Protein 5KMY (pdb70)

Radius of gyration: 17.18 Å; Cα contacts (8 Å, |Δi|>4): 434; chains: 1; bounding box: 42×42×43 Å

Organism: Legionella pneumophila (strain Paris) (NCBI:txid297246)

Secondary structure (DSSP, 8-state):
--HHHHHHHHHHHTT---EEEEETTSS-GGGTTT--HHHHTT-SSEEEEPP-S-----HHHHH--HHHHTT--HHHHH--HHHHTT-SSS-EE---HHHHHHH-HHHHHHHHHHHT--EE--TT--GGG-HHHHHHHHHHTPEEPPEE-TT--S---TTTTT--S--EE------HHHHHHHHHHHHTT-SS----S---S---HHHHTTSS--EE-HHHHHHHHHHHHTTS-HHHHHHHHHH--HHHHT-

Nearest PDB structures (foldseek):
  5kmy-assembly1_A  TM=1.001E+00  e=5.004E-49  Legionella pneumophila str. Paris
  6e9p-assembly2_C  TM=8.834E-01  e=5.628E-20  Mycobacterium tuberculosis H37Rv
  6e9p-assembly1_G  TM=8.708E-01  e=5.305E-20  Mycobacterium tuberculosis H37Rv
  5e0k-assembly3_K  TM=8.708E-01  e=1.015E-19  Pyrococcus furiosus DSM 3638
  6uap-assembly2_C  TM=8.617E-01  e=1.533E-19  Mycobacterium tuberculosis H37Rv

Foldseek 3Di:
DFLLVVLLVVCVVVVHFEEEEAEQQPQHNVCRLVLVLLVVLPHQAYEYEFDDDDALDDPLVVVSCNNCVNPGGLVSSLVCLVNCVPDQRHAYEYYAVVSCVVVPLLVSLQSSVVSRHAEYEHPPQQLVRCPVNLVSNVVSNHFYEEEDELPCDPVSCSCAVRGPNEYEYDHSVDDLVNCLVSVVVVCVSHPHFYYEDDDQALCLQSCLVRGRYYYHYSNLSCQQVVCVVVVHDSSVRSSVGSNNSVSNVVD

Sequence (251 aa):
ANRIDKTLEKLKANRKKLSPYITAGD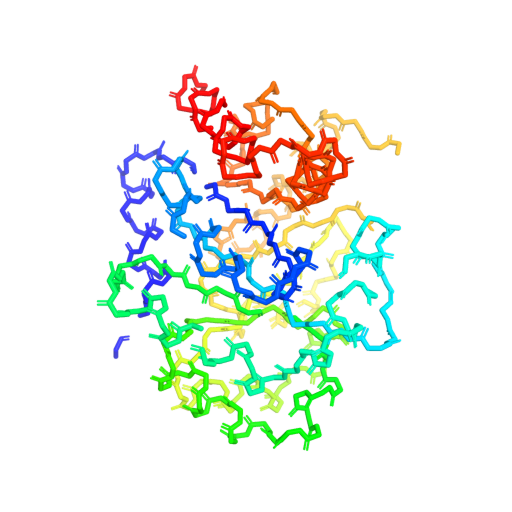PYPELTVSLHQLVKSGADVLELGIPFSDPAEGPVIQRAERALAHSIHCDDVLNVRQFRKTDTETPVILGYLNPIEQYGYDLFAQQAVEAGADGTILVDLPPEEADGVSRVWQKHGLYSIYLCSPTTSAERNFINQHANGYLYYVSLALKLPELKAQYLQRKAQSSKLPLVGFGIKTPEAAQVAEFADGVVIVVGAALINEIIEAYEAKKDPLQASGALLSSSSRQAIDNI

Solvent-accessible surface area: 12167 Å² total

InterPro domains:
  IPR002028 Tryptophan synthase, alpha chain [MF_00131] (13-264)
  IPR002028 Tryptophan synthase, alpha chain [PF00290] (9-264)
  IPR002028 Tryptophan synthase, alpha chain [PTHR43406] (3-265)
  IPR002028 Tryptophan synthase, alpha chain [TIGR00262] (9-257)
  IPR002028 Tryptophan synthase, alpha chain [cd04724] (18-262)
  IPR011060 Ribulose-phosphate binding barrel [SSF51366] (1-248)
  IPR013785 Aldolase-type TIM barrel [G3DSA:3.20.20.70] (1-272)
  IPR018204 Tryptophan synthase, alpha chain, active site [PS00167] (48-61)

Structure (mmCIF, N/CA/C/O backbone):
data_5KMY
#
_entry.id   5KMY
#
_cell.length_a   43.707
_cell.length_b   69.654
_cell.length_c   75.075
_cell.angle_alpha   90.00
_cell.angle_beta   90.00
_cell.angle_gamma   90.00
#
_symmetry.space_group_name_H-M   'P 21 21 21'
#
loop_
_entity.id
_entity.type
_entity.pdbx_description
1 polymer 'Tryptophan synthase alpha chain'
2 water water
#
loop_
_atom_site.group_PDB
_atom_site.id
_atom_site.type_symbol
_atom_site.label_atom_id
_atom_site.label_alt_id
_atom_site.label_comp_id
_atom_site.label_asym_id
_atom_site.label_entity_id
_atom_site.label_seq_id
_atom_site.pdbx_PDB_ins_code
_atom_site.Cartn_x
_atom_site.Cartn_y
_atom_site.Cartn_z
_atom_site.occupancy
_atom_site.B_iso_or_equiv
_atom_site.auth_seq_id
_atom_site.auth_comp_id
_atom_site.auth_asym_id
_atom_site.auth_atom_id
_atom_site.pdbx_PDB_model_num
ATOM 1 N N . ALA A 1 3 ? 19.461 7.914 76.763 1.00 34.45 1 ALA A N 1
ATOM 2 C CA . ALA A 1 3 ? 19.290 7.117 75.557 1.00 31.70 1 ALA A CA 1
ATOM 3 C C . ALA A 1 3 ? 19.822 7.864 74.338 1.00 30.73 1 ALA A C 1
ATOM 4 O O . ALA A 1 3 ? 19.757 9.092 74.276 1.00 32.76 1 ALA A O 1
ATOM 14 N N . ASN A 1 5 ? 19.173 8.502 70.449 1.00 15.80 3 ASN A N 1
ATOM 15 C CA . ASN A 1 5 ? 18.171 8.369 69.397 1.00 14.62 3 ASN A CA 1
ATOM 16 C C . ASN A 1 5 ? 18.778 7.792 68.111 1.00 12.92 3 ASN A C 1
ATOM 17 O O . ASN A 1 5 ? 19.910 8.120 67.759 1.00 13.30 3 ASN A O 1
ATOM 22 N N . ARG A 1 6 ? 18.033 6.930 67.421 1.00 11.10 4 ARG A N 1
ATOM 23 C CA . ARG A 1 6 ? 18.486 6.380 66.140 1.00 10.45 4 ARG A CA 1
ATOM 24 C C . ARG A 1 6 ? 18.905 7.466 65.145 1.00 10.19 4 ARG A C 1
ATOM 25 O O . ARG A 1 6 ? 19.832 7.270 64.364 1.00 9.79 4 ARG A O 1
ATOM 33 N N . ILE A 1 7 ? 18.217 8.605 65.167 1.00 10.81 5 ILE A N 1
ATOM 34 C CA . ILE A 1 7 ? 18.531 9.709 64.255 1.00 9.91 5 ILE A CA 1
ATOM 35 C C . ILE A 1 7 ? 19.946 10.251 64.474 1.00 11.16 5 ILE A C 1
ATOM 36 O O . ILE A 1 7 ? 20.693 10.480 63.527 1.00 9.70 5 ILE A O 1
ATOM 41 N N . ASP A 1 8 ? 20.308 10.462 65.730 1.00 13.00 6 ASP A N 1
ATOM 42 C CA . ASP A 1 8 ? 21.646 10.943 66.046 1.00 17.21 6 ASP A CA 1
ATOM 43 C C . ASP A 1 8 ? 22.719 9.915 65.683 1.00 16.16 6 ASP A C 1
ATOM 44 O O . ASP A 1 8 ? 23.784 10.278 65.184 1.00 16.28 6 ASP A O 1
ATOM 49 N N . LYS A 1 9 ? 22.444 8.639 65.932 1.00 18.52 7 LYS A N 1
ATOM 50 C CA . LYS A 1 9 ? 23.396 7.586 65.584 1.00 21.09 7 LYS A CA 1
ATOM 51 C C . LYS A 1 9 ? 23.643 7.579 64.085 1.00 1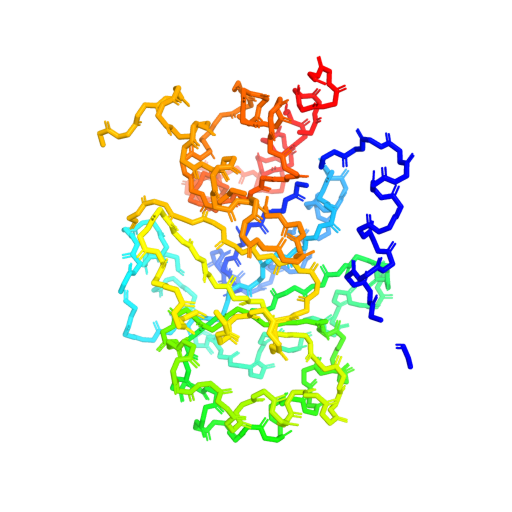6.27 7 LYS A C 1
ATOM 52 O O . LYS A 1 9 ? 24.782 7.497 63.636 1.00 13.37 7 LYS A O 1
ATOM 58 N N . THR A 1 10 ? 22.567 7.675 63.312 1.00 12.44 8 THR A N 1
ATOM 59 C CA . THR A 1 10 ? 22.678 7.628 61.862 1.00 11.33 8 THR A CA 1
ATOM 60 C C . THR A 1 10 ? 23.392 8.851 61.287 1.00 10.71 8 THR A C 1
ATOM 61 O O . THR A 1 10 ? 24.240 8.715 60.407 1.00 13.73 8 THR A O 1
ATOM 65 N N . LEU A 1 11 ? 23.063 10.041 61.787 1.00 13.00 9 LEU A N 1
ATOM 66 C CA . LEU A 1 11 ? 23.665 11.277 61.283 1.00 14.99 9 LEU A CA 1
ATOM 67 C C . LEU A 1 11 ? 25.144 11.389 61.645 1.00 15.21 9 LEU A C 1
ATOM 68 O O . LEU A 1 11 ? 25.934 11.940 60.880 1.00 14.64 9 LEU A O 1
ATOM 73 N N . GLU A 1 12 ? 25.518 10.863 62.804 1.00 14.67 10 GLU A N 1
ATOM 74 C CA . GLU A 1 12 ? 26.920 10.860 63.207 1.00 19.60 10 GLU A CA 1
ATOM 75 C C . GLU A 1 12 ? 27.776 10.043 62.236 1.00 19.67 10 GLU A C 1
ATOM 76 O O . GLU A 1 12 ? 28.869 10.473 61.848 1.00 21.31 10 GLU A O 1
ATOM 82 N N . LYS A 1 13 ? 27.278 8.870 61.848 1.00 15.87 11 LYS A N 1
ATOM 83 C CA . LYS A 1 13 ? 27.979 8.015 60.889 1.00 18.74 11 LYS A CA 1
ATOM 84 C C . LYS A 1 13 ? 28.092 8.685 59.520 1.00 16.12 11 LYS A C 1
ATOM 85 O O . LYS A 1 13 ? 29.147 8.654 58.898 1.00 16.78 11 LYS A O 1
ATOM 91 N N . LEU A 1 14 ? 26.994 9.270 59.050 1.00 15.25 12 LEU A N 1
ATOM 92 C CA . LEU A 1 14 ? 26.994 9.995 57.781 1.00 15.83 12 LEU A CA 1
ATOM 93 C C . LEU A 1 14 ? 27.981 11.154 57.801 1.00 16.79 12 LEU A C 1
ATOM 94 O O . LEU A 1 14 ? 28.783 11.309 56.884 1.00 17.80 12 LEU A O 1
ATOM 99 N N . LYS A 1 15 ? 27.917 11.965 58.853 1.00 13.82 13 LYS A N 1
ATOM 100 C CA . LYS A 1 15 ? 28.797 13.128 58.980 1.00 15.91 13 LYS A CA 1
ATOM 101 C C . LYS A 1 15 ? 30.267 12.718 58.943 1.00 17.03 13 LYS A C 1
ATOM 102 O O . LYS A 1 15 ? 31.071 13.333 58.244 1.00 16.22 13 LYS A O 1
ATOM 108 N N . ALA A 1 16 ? 30.610 11.660 59.674 1.00 15.74 14 ALA A N 1
ATOM 109 C CA . ALA A 1 16 ? 31.995 11.209 59.761 1.00 19.11 14 ALA A CA 1
ATOM 110 C C . ALA A 1 16 ? 32.529 10.754 58.402 1.00 17.99 14 ALA A C 1
ATOM 111 O O . ALA A 1 16 ? 33.725 10.864 58.126 1.00 18.73 14 ALA A O 1
ATOM 113 N N . ASN A 1 17 ? 31.638 10.244 57.558 1.00 16.67 15 ASN A N 1
ATOM 114 C CA . ASN A 1 17 ? 32.032 9.757 56.242 1.00 21.07 15 ASN A CA 1
ATOM 115 C C . ASN A 1 17 ? 31.812 10.753 55.106 1.00 23.89 15 ASN A C 1
ATOM 116 O O . ASN A 1 17 ? 32.053 10.417 53.947 1.00 23.66 15 ASN A O 1
ATOM 121 N N . ARG A 1 18 ? 31.358 11.964 55.432 1.00 24.22 16 ARG A N 1
ATOM 122 C CA . ARG A 1 18 ? 31.044 12.965 54.410 1.00 25.18 16 ARG A CA 1
ATOM 123 C C . ARG A 1 18 ? 29.993 12.389 53.446 1.00 21.93 16 ARG A C 1
ATOM 124 O O . ARG A 1 18 ? 30.056 12.574 52.234 1.00 23.71 16 ARG A O 1
ATOM 132 N N . LYS A 1 19 ? 29.041 11.648 53.998 1.00 15.08 17 LYS A N 1
ATOM 133 C CA . LYS A 1 19 ? 27.973 11.076 53.194 1.00 18.71 17 LYS A CA 1
ATOM 134 C C . LYS A 1 19 ? 26.709 11.903 53.394 1.00 16.44 17 LYS A C 1
ATOM 135 O O . LYS A 1 19 ? 26.346 12.209 54.522 1.00 16.13 17 LYS A O 1
ATOM 141 N N . LYS A 1 20 ? 26.049 12.281 52.307 1.00 13.71 18 LYS A N 1
ATOM 142 C CA . LYS A 1 20 ? 24.868 13.126 52.422 1.00 13.60 18 LYS A CA 1
ATOM 143 C C . LYS A 1 20 ? 23.627 12.278 52.687 1.00 12.45 18 LYS A C 1
ATOM 144 O O . LYS A 1 20 ? 23.487 11.168 52.157 1.00 12.72 18 LYS A O 1
ATOM 158 N N . LEU A 1 22 ? 19.952 10.813 52.547 1.00 11.16 20 LEU A N 1
ATOM 159 C CA . LEU A 1 22 ? 18.889 10.658 51.567 1.00 12.00 20 LEU A CA 1
ATOM 160 C C . LEU A 1 22 ? 17.671 10.094 52.276 1.00 12.44 20 LEU A C 1
ATOM 161 O O . LEU A 1 22 ? 17.712 8.983 52.822 1.00 14.22 20 LEU A O 1
ATOM 166 N N . SER A 1 23 ? 16.588 10.863 52.279 1.00 9.92 21 SER A N 1
ATOM 167 C CA . SER A 1 23 ? 15.394 10.473 53.013 1.00 12.30 21 SER A CA 1
ATOM 168 C C . SER A 1 23 ? 14.128 10.527 52.160 1.00 14.00 21 SER A C 1
ATOM 169 O O . SER A 1 23 ? 13.646 11.606 51.825 1.00 14.45 21 SER A O 1
ATOM 172 N N . PRO A 1 24 ? 13.577 9.355 51.823 1.00 8.02 22 PRO A N 1
ATOM 173 C CA . PRO A 1 24 ? 12.339 9.317 51.046 1.00 7.95 22 PRO A CA 1
ATOM 174 C C . PRO A 1 24 ? 11.108 9.493 51.926 1.00 10.74 22 PRO A C 1
ATOM 175 O O . PRO A 1 24 ? 11.117 9.098 53.094 1.00 9.89 22 PRO A O 1
ATOM 179 N N . TYR A 1 25 ? 10.073 10.111 51.368 1.00 10.39 23 TYR A N 1
ATOM 180 C CA . TYR A 1 25 ? 8.775 10.189 52.025 1.00 11.41 23 TYR A CA 1
ATOM 181 C C . TYR A 1 25 ? 7.789 9.293 51.296 1.00 12.70 23 TYR A C 1
ATOM 182 O O . TYR A 1 25 ? 7.713 9.331 50.073 1.00 14.44 23 TYR A O 1
ATOM 191 N N . ILE A 1 26 ? 7.024 8.502 52.037 1.00 10.62 24 ILE A N 1
ATOM 192 C CA . ILE A 1 26 ? 5.844 7.860 51.465 1.00 12.57 24 ILE A CA 1
ATOM 193 C C . ILE A 1 26 ? 4.671 7.996 52.420 1.00 11.79 24 ILE A C 1
ATOM 194 O O . ILE A 1 26 ? 4.858 8.102 53.630 1.00 8.84 24 ILE A O 1
ATOM 199 N N . THR A 1 27 ? 3.462 7.991 51.875 1.00 11.47 25 THR A N 1
ATOM 200 C CA . THR A 1 27 ? 2.262 8.039 52.707 1.00 11.93 25 THR A CA 1
ATOM 201 C C . THR A 1 27 ? 1.884 6.625 53.131 1.00 11.98 25 THR A C 1
ATOM 202 O O . THR A 1 27 ? 1.750 5.737 52.291 1.00 11.94 25 THR A O 1
ATOM 206 N N . ALA A 1 28 ? 1.734 6.406 54.433 1.00 9.10 26 ALA A N 1
ATOM 207 C CA . ALA A 1 28 ? 1.327 5.095 54.912 1.00 10.96 26 ALA A CA 1
ATOM 208 C C . ALA A 1 28 ? -0.041 4.752 54.345 1.00 12.40 26 ALA A C 1
ATOM 209 O O . ALA A 1 28 ? -0.943 5.590 54.354 1.00 14.04 26 ALA A O 1
ATOM 211 N N . GLY A 1 29 ? -0.184 3.534 53.828 1.00 11.15 27 GLY A N 1
ATOM 212 C CA . GLY A 1 29 ? -1.461 3.075 53.304 1.00 11.37 27 GLY A CA 1
ATOM 213 C C . GLY A 1 29 ? -1.670 3.279 51.811 1.00 12.93 27 GLY A C 1
ATOM 214 O O . GLY A 1 29 ? -2.697 2.877 51.268 1.00 16.36 27 GLY A O 1
ATOM 215 N N . ASP A 1 30 ? -0.699 3.901 51.146 1.00 11.97 28 ASP A N 1
ATOM 216 C CA . ASP A 1 30 ? -0.827 4.272 49.733 1.00 16.20 28 ASP A CA 1
ATOM 217 C C . ASP A 1 30 ? 0.124 3.458 48.856 1.00 15.82 28 ASP A C 1
ATOM 218 O O . ASP A 1 30 ? 1.323 3.446 49.111 1.00 13.82 28 ASP A O 1
ATOM 223 N N . PRO A 1 31 ? -0.392 2.798 47.800 1.00 16.30 29 PRO A N 1
ATOM 224 C CA . PRO A 1 31 ? -1.767 2.726 47.284 1.00 16.69 29 PRO A CA 1
ATOM 225 C C . PRO A 1 31 ? -2.684 1.742 48.011 1.00 14.26 29 PRO A C 1
ATOM 226 O O . PRO A 1 31 ? -3.897 1.807 47.813 1.00 16.42 29 PRO A O 1
ATOM 230 N N . TYR A 1 32 ? -2.120 0.839 48.806 1.00 13.28 30 TYR A N 1
ATOM 231 C CA . TYR A 1 32 ? -2.917 -0.004 49.699 1.00 13.01 30 TYR A CA 1
ATOM 232 C C . TYR A 1 32 ? -2.037 -0.435 50.879 1.00 12.31 30 TYR A C 1
ATOM 233 O O . TYR A 1 32 ? -0.815 -0.466 50.753 1.00 14.20 30 TYR A O 1
ATOM 242 N N . PRO A 1 33 A -2.655 -0.741 52.037 1.00 11.91 30 PRO A N 1
ATOM 243 C CA . PRO A 1 33 A -1.909 -0.868 53.297 1.00 10.66 30 PRO A CA 1
ATOM 244 C C . PRO A 1 33 A -0.825 -1.947 53.292 1.00 12.42 30 PRO A C 1
ATOM 245 O O . PRO A 1 33 A 0.211 -1.754 53.930 1.00 14.95 30 PRO A O 1
ATOM 249 N N . GLU A 1 34 ? -1.060 -3.051 52.588 1.00 13.29 31 GLU A N 1
ATOM 250 C CA . GLU A 1 34 ? -0.144 -4.193 52.622 1.00 17.49 31 GLU A CA 1
ATOM 251 C C . GLU A 1 34 ? 1.171 -3.936 51.897 1.00 17.15 31 GLU A C 1
ATOM 252 O O . GLU A 1 34 ? 2.098 -4.731 52.001 1.00 18.57 31 GLU A O 1
ATOM 258 N N . LEU A 1 35 ? 1.257 -2.835 51.161 1.00 14.27 32 LEU A N 1
ATOM 259 C CA . LEU A 1 35 ? 2.473 -2.527 50.416 1.00 16.01 32 LEU A CA 1
ATOM 260 C C . LEU A 1 35 ? 3.448 -1.660 51.221 1.00 14.64 32 LEU A C 1
ATOM 261 O O . LEU A 1 35 ? 4.635 -1.619 50.919 1.00 12.11 32 LEU A O 1
ATOM 266 N N . THR A 1 36 ? 2.941 -0.979 52.245 1.00 12.08 33 THR A N 1
ATOM 267 C CA . THR A 1 36 ? 3.721 0.041 52.942 1.00 11.20 33 THR A CA 1
ATOM 268 C C . THR A 1 36 ? 4.999 -0.519 53.568 1.00 9.35 33 THR A C 1
ATOM 269 O O . THR A 1 36 ? 6.070 0.022 53.352 1.00 7.27 33 THR A O 1
ATOM 273 N N . VAL A 1 37 ? 4.899 -1.599 54.332 1.00 11.20 34 VAL A N 1
ATOM 274 C CA . VAL A 1 37 ? 6.096 -2.125 54.992 1.00 10.82 34 VAL A CA 1
ATOM 275 C C . VAL A 1 37 ? 7.103 -2.645 53.966 1.00 11.58 34 VAL A C 1
ATOM 276 O O . VAL A 1 37 ? 8.311 -2.440 54.113 1.00 14.18 34 VAL A O 1
ATOM 280 N N . SER A 1 38 ? 6.609 -3.295 52.917 1.00 11.12 35 SER A N 1
ATOM 281 C CA . SER A 1 38 ? 7.479 -3.770 51.841 1.00 13.87 35 SER A CA 1
ATOM 282 C C . SER A 1 38 ? 8.177 -2.617 51.147 1.00 10.14 35 SER A C 1
ATOM 283 O O . SER A 1 38 ? 9.359 -2.713 50.807 1.00 9.91 35 SER A O 1
ATOM 286 N N . LEU A 1 39 ? 7.443 -1.530 50.929 1.00 9.34 36 LEU A N 1
ATOM 287 C CA . LEU A 1 39 ? 8.028 -0.322 50.349 1.00 10.27 36 LEU A CA 1
ATOM 288 C C . LEU A 1 39 ? 9.122 0.232 51.246 1.00 8.94 36 LEU A C 1
ATOM 289 O O . LEU A 1 39 ? 10.189 0.613 50.765 1.00 11.06 36 LEU A O 1
ATOM 302 N N . HIS A 1 41 ? 11.040 -1.348 53.368 1.00 7.15 38 HIS A N 1
ATOM 303 C CA . HIS A 1 41 ? 12.218 -2.205 53.256 1.00 8.71 38 HIS A CA 1
ATOM 304 C C . HIS A 1 41 ? 12.937 -2.023 51.917 1.00 10.54 38 HIS A C 1
ATOM 305 O O . HIS A 1 41 ? 14.172 -2.015 51.859 1.00 10.90 38 HIS A O 1
ATOM 312 N N . GLN A 1 42 ? 12.170 -1.860 50.844 1.00 8.49 39 GLN A N 1
ATOM 313 C CA . GLN A 1 42 ? 12.771 -1.636 49.533 1.00 9.71 39 GLN A CA 1
ATOM 314 C C . GLN A 1 42 ? 13.582 -0.340 49.530 1.00 9.80 39 GLN A C 1
ATOM 315 O O . GLN A 1 42 ? 14.687 -0.291 48.995 1.00 11.54 39 GLN A O 1
ATOM 321 N N . LEU A 1 43 ? 13.026 0.708 50.131 1.00 9.59 40 LEU A N 1
ATOM 322 C CA . LEU A 1 43 ? 13.700 2.007 50.167 1.00 9.85 40 LEU A CA 1
ATOM 323 C C . LEU A 1 43 ? 15.039 1.915 50.892 1.00 10.66 40 LEU A C 1
ATOM 324 O O . LEU A 1 43 ? 16.023 2.512 50.459 1.00 10.44 40 LEU A O 1
ATOM 329 N N . VAL A 1 44 ? 15.070 1.168 51.993 1.00 10.74 41 VAL A N 1
ATOM 330 C CA . VAL A 1 44 ? 16.311 0.931 52.728 1.00 10.32 41 VAL A CA 1
ATOM 331 C C . VAL A 1 44 ? 17.309 0.167 51.850 1.00 12.43 41 VAL A C 1
ATOM 332 O O . VAL A 1 44 ? 18.478 0.539 51.764 1.00 12.48 41 VAL A O 1
ATOM 336 N N . LYS A 1 45 ? 16.839 -0.888 51.190 1.00 8.26 42 LYS A N 1
ATOM 337 C CA . LYS A 1 45 ? 17.666 -1.637 50.240 1.00 13.70 42 LYS A CA 1
ATOM 338 C C . LYS A 1 45 ? 18.270 -0.720 49.192 1.00 12.80 42 LYS A C 1
ATOM 339 O O . LYS A 1 45 ? 19.417 -0.903 48.780 1.00 12.52 42 LYS A O 1
ATOM 345 N N . SER A 1 46 ? 17.485 0.260 48.754 1.00 11.01 43 SER A N 1
ATOM 346 C CA . SER A 1 46 ? 17.890 1.108 47.636 1.00 12.61 43 SER A CA 1
ATOM 347 C C . SER A 1 46 ? 18.621 2.377 48.072 1.00 14.32 43 SER A C 1
ATOM 348 O O . SER A 1 46 ? 18.950 3.212 47.237 1.00 17.35 43 SER A O 1
ATOM 351 N N . GLY A 1 47 ? 18.890 2.519 49.367 1.00 12.62 44 GLY A N 1
ATOM 352 C CA . GLY A 1 47 ? 19.805 3.555 49.818 1.00 14.77 44 GLY A CA 1
ATOM 353 C C . GLY A 1 47 ? 19.295 4.604 50.793 1.00 15.63 44 GLY A C 1
ATOM 354 O O . GLY A 1 47 ? 19.986 5.585 51.057 1.00 15.40 44 GLY A O 1
ATOM 355 N N . ALA A 1 48 ? 18.098 4.410 51.333 1.00 10.63 45 ALA A N 1
ATOM 356 C CA . ALA A 1 48 ? 17.547 5.365 52.289 1.00 10.07 45 ALA A CA 1
ATOM 357 C C . ALA A 1 48 ? 18.299 5.333 53.618 1.00 11.44 45 ALA A C 1
ATOM 358 O O . ALA A 1 48 ? 18.560 4.265 54.165 1.00 12.79 45 ALA A O 1
ATOM 360 N N . ASP A 1 49 ? 18.636 6.511 54.132 1.00 10.32 46 ASP A N 1
ATOM 361 C CA . ASP A 1 49 ? 19.282 6.633 55.434 1.00 13.20 46 ASP A CA 1
ATOM 362 C C . ASP A 1 49 ? 18.251 6.807 56.533 1.00 11.55 46 ASP A C 1
ATOM 363 O O . ASP A 1 49 ? 18.444 6.369 57.664 1.00 10.52 46 ASP A O 1
ATOM 368 N N . VAL A 1 50 ? 17.155 7.463 56.178 1.00 9.07 47 VAL A N 1
ATOM 369 C CA . VAL A 1 50 ? 16.078 7.783 57.103 1.00 9.00 47 VAL A CA 1
ATOM 370 C C . VAL A 1 50 ? 14.769 7.652 56.343 1.00 11.68 47 VAL A C 1
ATOM 371 O O . VAL A 1 50 ? 14.702 8.009 55.169 1.00 11.51 47 VAL A O 1
ATOM 375 N N . LEU A 1 51 ? 13.736 7.124 56.990 1.00 9.62 48 LEU A N 1
ATOM 376 C CA . LEU A 1 51 ? 12.435 7.011 56.340 1.00 9.63 48 LEU A CA 1
ATOM 377 C C . LEU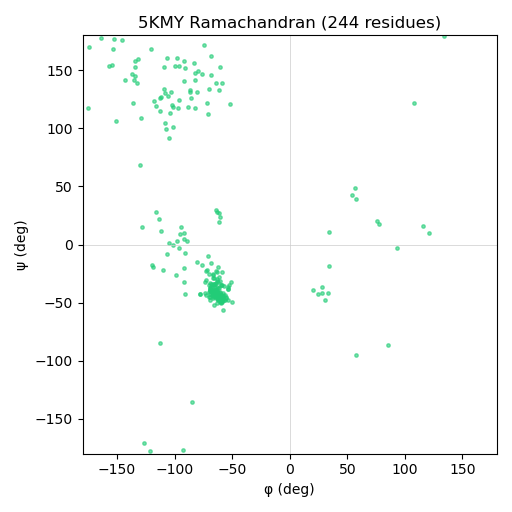 A 1 51 ? 11.441 8.007 56.915 1.00 10.01 48 LEU A C 1
ATOM 378 O O . LEU A 1 51 ? 11.285 8.106 58.134 1.00 9.58 48 LEU A O 1
ATOM 383 N N . GLU A 1 52 ? 10.770 8.743 56.032 1.00 8.92 49 GLU A N 1
ATOM 384 C CA . GLU A 1 52 ? 9.664 9.597 56.433 1.00 10.41 49 GLU A CA 1
ATOM 385 C C . GLU A 1 52 ? 8.368 8.892 56.073 1.00 11.71 49 GLU A C 1
ATOM 386 O O . GLU A 1 52 ? 8.125 8.575 54.904 1.00 13.31 49 GLU A O 1
ATOM 392 N N . LEU A 1 53 ? 7.545 8.636 57.080 1.00 9.42 50 LEU A N 1
ATOM 393 C CA . LEU A 1 53 ? 6.288 7.927 56.881 1.00 7.84 50 LEU A CA 1
ATOM 394 C C . LEU A 1 53 ? 5.130 8.856 57.219 1.00 11.01 50 LEU A C 1
ATOM 395 O O . LEU A 1 53 ? 5.024 9.334 58.343 1.00 11.44 50 LEU A O 1
ATOM 400 N N . GLY A 1 54 ? 4.277 9.128 56.235 1.00 11.42 51 GLY A N 1
ATOM 401 C CA . GLY A 1 54 ? 3.203 10.084 56.416 1.00 11.40 51 GLY A CA 1
ATOM 402 C C . GLY A 1 54 ? 1.953 9.466 57.007 1.00 13.05 51 GLY A C 1
ATOM 403 O O . GLY A 1 54 ? 1.514 8.405 56.574 1.00 12.37 51 GLY A O 1
ATOM 404 N N . ILE A 1 55 ? 1.399 10.129 58.021 1.00 10.89 52 ILE A N 1
ATOM 405 C CA . ILE A 1 55 ? 0.096 9.781 58.558 1.00 10.67 52 ILE A CA 1
ATOM 406 C C . ILE A 1 55 ? -0.975 10.547 57.783 1.00 13.31 52 ILE A C 1
ATOM 407 O O . ILE A 1 55 ? -0.984 11.781 57.784 1.00 13.41 52 ILE A O 1
ATOM 412 N N . PRO A 1 56 ? -1.876 9.818 57.111 1.00 14.26 53 PRO A N 1
ATOM 413 C CA . PRO A 1 56 ? -2.929 10.423 56.283 1.00 15.51 53 PRO A CA 1
ATOM 414 C C . PRO A 1 56 ? -3.820 11.351 57.102 1.00 16.61 53 PRO A C 1
ATOM 415 O O . PRO A 1 56 ? -4.145 11.003 58.230 1.00 14.51 53 PRO A O 1
ATOM 419 N N . PHE A 1 57 ? -4.195 12.507 56.556 1.00 18.33 54 PHE A N 1
ATOM 420 C CA . PHE A 1 57 ? -5.079 13.427 57.264 1.00 18.99 54 PHE A CA 1
ATOM 421 C C . PHE A 1 57 ? -6.188 13.966 56.357 1.00 21.35 54 PHE A C 1
ATOM 422 O O . PHE A 1 57 ? -5.969 14.202 55.174 1.00 23.02 54 PHE A O 1
ATOM 430 N N . SER A 1 58 ? -7.370 14.176 56.926 1.00 21.14 55 SER A N 1
ATOM 431 C CA . SER A 1 58 ? -8.547 14.521 56.133 1.00 26.98 55 SER A CA 1
ATOM 432 C C . SER A 1 58 ? -8.571 15.977 55.654 1.00 31.90 55 SER A C 1
ATOM 433 O O . SER A 1 58 ? -9.301 16.305 54.724 1.00 34.75 55 SER A O 1
ATOM 436 N N . ASP A 1 59 ? -7.771 16.846 56.265 1.00 34.42 56 ASP A N 1
ATOM 437 C CA . ASP A 1 59 ? -7.758 18.254 55.856 1.00 43.39 56 ASP A CA 1
ATOM 438 C C . ASP A 1 59 ? -6.350 18.793 55.601 1.00 41.46 56 ASP A C 1
ATOM 439 O O . ASP A 1 59 ? -5.872 19.648 56.346 1.00 41.82 56 ASP A O 1
ATOM 444 N N . PRO A 1 60 ? -5.687 18.307 54.537 1.00 39.98 57 PRO A N 1
ATOM 445 C CA . PRO A 1 60 ? -4.306 18.708 54.247 1.00 41.42 57 PRO A CA 1
ATOM 446 C C . PRO A 1 60 ? -4.199 19.916 53.313 1.00 47.63 57 PRO A C 1
ATOM 447 O O . PRO A 1 60 ? -3.618 19.792 52.233 1.00 49.15 57 PRO A O 1
ATOM 456 N N . ALA A 1 62 ? -2.372 22.351 53.198 1.00 51.40 59 ALA A N 1
ATOM 457 C CA . ALA A 1 62 ? -1.024 22.866 52.995 1.00 51.13 59 ALA A CA 1
ATOM 458 C C . ALA A 1 62 ? -0.223 22.066 51.968 1.00 48.30 59 ALA A C 1
ATOM 459 O O . ALA A 1 62 ? 0.774 22.555 51.440 1.00 48.88 59 ALA A O 1
ATOM 461 N N . GLU A 1 63 ? -0.656 20.842 51.685 1.00 44.54 60 GLU A N 1
ATOM 462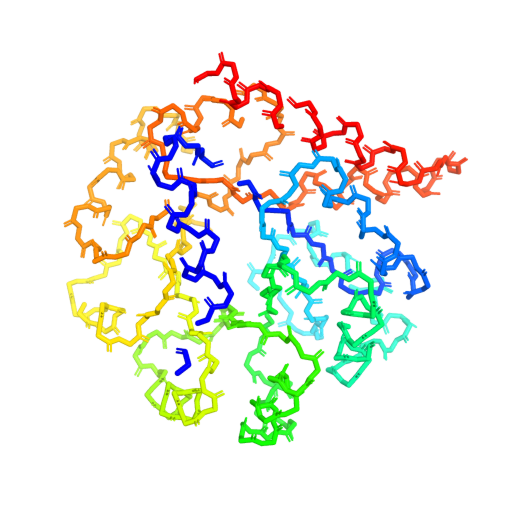 C CA . GLU A 1 63 ? 0.117 19.948 50.822 1.00 41.53 60 GLU A CA 1
ATOM 463 C C . GLU A 1 63 ? -0.134 20.200 49.340 1.00 36.46 60 GLU A C 1
ATOM 464 O O . GLU A 1 63 ? -1.177 20.727 48.953 1.00 34.22 60 GLU A O 1
ATOM 470 N N . GLY A 1 64 ? 0.831 19.812 48.513 1.00 33.72 61 GLY A N 1
ATOM 471 C CA . GLY A 1 6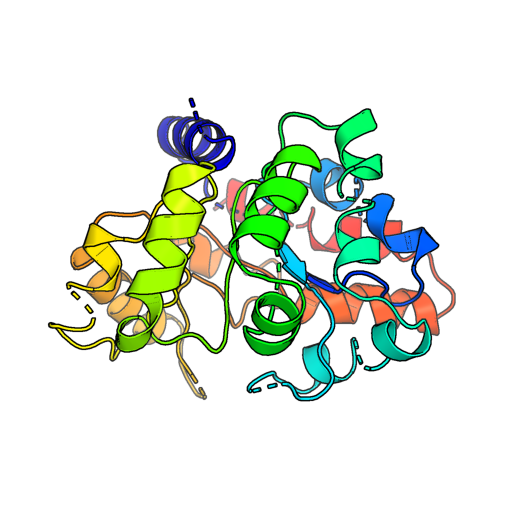4 ? 0.667 19.878 47.073 1.00 33.08 61 GLY A CA 1
ATOM 472 C C . GLY A 1 64 ? -0.247 18.768 46.584 1.00 31.26 61 GLY A C 1
ATOM 473 O O . GLY A 1 64 ? -0.603 17.870 47.349 1.00 29.14 61 GLY A O 1
ATOM 474 N N . PRO A 1 65 ? -0.623 18.819 45.300 1.00 31.88 62 PRO A N 1
ATOM 475 C CA . PRO A 1 65 ? -1.590 17.895 44.695 1.00 29.00 62 PRO A CA 1
ATOM 476 C C . PRO A 1 65 ? -1.172 16.429 44.784 1.00 23.68 62 PRO A C 1
ATOM 477 O O . PRO A 1 65 ? -2.029 15.561 44.925 1.00 22.61 62 PRO A O 1
ATOM 481 N N . VAL A 1 66 ? 0.124 16.155 44.697 1.00 20.42 63 VAL A N 1
ATOM 482 C CA . VAL A 1 66 ? 0.596 14.779 44.695 1.00 18.47 63 VAL A CA 1
ATOM 483 C C . VAL A 1 66 ? 0.407 14.129 46.065 1.00 19.06 63 VAL A C 1
ATOM 484 O O . VAL A 1 66 ? -0.061 12.992 46.163 1.00 16.73 63 VAL A O 1
ATOM 488 N N . ILE A 1 67 ? 0.771 14.857 47.118 1.00 20.23 64 ILE A N 1
ATOM 489 C CA . ILE A 1 67 ? 0.586 14.383 48.484 1.00 19.69 64 ILE A CA 1
ATOM 490 C C . ILE A 1 67 ? -0.893 14.281 48.840 1.00 16.20 64 ILE A C 1
ATOM 491 O O . ILE A 1 67 ? -1.321 13.315 49.472 1.00 15.05 64 ILE A O 1
ATOM 496 N N . GLN A 1 68 ? -1.664 15.295 48.448 1.00 18.63 65 GLN A N 1
ATOM 497 C CA . GLN A 1 68 ? -3.098 15.315 48.706 1.00 21.26 65 GLN A CA 1
ATOM 498 C C . GLN A 1 68 ? -3.764 14.048 48.183 1.00 20.47 65 GLN A C 1
ATOM 499 O O . GLN A 1 68 ? -4.551 13.420 48.888 1.00 20.57 65 GLN A O 1
ATOM 505 N N . ARG A 1 69 ? -3.441 13.675 46.948 1.00 17.68 66 ARG A N 1
ATOM 506 C CA . ARG A 1 69 ? -4.049 12.496 46.342 1.00 14.51 66 ARG A CA 1
ATOM 507 C C . ARG A 1 69 ? -3.598 11.224 47.043 1.00 14.28 66 ARG A C 1
ATOM 508 O O . ARG A 1 69 ? -4.381 10.292 47.192 1.00 14.56 66 ARG A O 1
ATOM 516 N N . ALA A 1 70 ? -2.336 11.190 47.469 1.00 13.03 67 ALA A N 1
ATOM 517 C CA . ALA A 1 70 ? -1.812 10.050 48.213 1.00 13.10 67 ALA A CA 1
ATOM 518 C C . ALA A 1 70 ? -2.591 9.851 49.512 1.00 14.34 67 ALA A C 1
ATOM 519 O O . ALA A 1 70 ? -2.929 8.728 49.881 1.00 12.90 67 ALA A O 1
ATOM 529 N N . GLU A 1 72 ? -5.639 10.854 50.128 1.00 15.56 69 GLU A N 1
ATOM 530 C CA . GLU A 1 72 ? -6.998 10.445 49.796 1.00 18.80 69 GLU A CA 1
ATOM 531 C C . GLU A 1 72 ? -7.044 8.940 49.545 1.00 17.73 69 GLU A C 1
ATOM 532 O O . GLU A 1 72 ? -7.968 8.258 49.991 1.00 14.63 69 GLU A O 1
ATOM 538 N N . ARG A 1 73 ? -6.040 8.425 48.837 1.00 15.06 70 ARG A N 1
ATOM 539 C CA . ARG A 1 73 ? -5.965 6.992 48.564 1.00 14.64 70 ARG A CA 1
ATOM 540 C C . ARG A 1 73 ? -5.821 6.209 49.867 1.00 10.81 70 ARG A C 1
ATOM 541 O O . ARG A 1 73 ? -6.457 5.171 50.053 1.00 10.84 70 ARG A O 1
ATOM 549 N N . ALA A 1 74 ? -4.992 6.711 50.775 1.00 10.43 71 ALA A N 1
ATOM 550 C CA . ALA A 1 74 ? -4.774 6.019 52.044 1.00 10.02 71 ALA A CA 1
ATOM 551 C C . ALA A 1 74 ? -6.026 6.071 52.921 1.00 12.86 71 ALA A C 1
ATOM 552 O O . ALA A 1 74 ? -6.358 5.101 53.615 1.00 10.64 71 ALA A O 1
ATOM 554 N N . LEU A 1 75 ? -6.733 7.197 52.883 1.00 11.43 72 LEU A N 1
ATOM 555 C CA . LEU A 1 75 ? -7.921 7.360 53.716 1.00 12.23 72 LEU A CA 1
ATOM 556 C C . LEU A 1 75 ? -9.077 6.500 53.213 1.00 12.59 72 LEU A C 1
ATOM 557 O O . LEU A 1 75 ? -10.000 6.190 53.963 1.00 13.16 72 LEU A O 1
ATOM 562 N N . ALA A 1 76 ? -9.031 6.119 51.941 1.00 14.61 73 ALA A N 1
ATOM 563 C CA . ALA A 1 76 ? -10.018 5.190 51.400 1.00 15.44 73 ALA A CA 1
ATOM 564 C C . ALA A 1 76 ? -9.948 3.844 52.129 1.00 13.88 73 ALA A C 1
ATOM 565 O O . ALA A 1 76 ? -10.946 3.131 52.221 1.00 13.06 73 ALA A O 1
ATOM 567 N N . HIS A 1 77 ? -8.767 3.516 52.648 1.00 11.70 74 HIS A N 1
ATOM 568 C CA . HIS A 1 77 ? -8.546 2.304 53.437 1.00 14.58 74 HIS A CA 1
ATOM 569 C C . HIS A 1 77 ? -8.647 2.567 54.944 1.00 18.25 74 HIS A C 1
ATOM 570 O O . HIS A 1 77 ? -8.298 1.700 55.756 1.00 12.93 74 HIS A O 1
ATOM 577 N N . SER A 1 78 ? -9.091 3.769 55.308 1.00 18.95 75 SER A N 1
ATOM 578 C CA . SER A 1 78 ? -9.221 4.168 56.711 1.00 18.96 75 SER A CA 1
ATOM 579 C C . SER A 1 78 ? -7.929 3.995 57.503 1.00 20.80 75 SER A C 1
ATOM 580 O O . SER A 1 78 ? -7.954 3.519 58.636 1.00 21.82 75 SER A O 1
ATOM 583 N N . ILE A 1 79 ? -6.801 4.379 56.914 1.00 15.93 76 ILE A N 1
ATOM 584 C CA . ILE A 1 79 ? -5.530 4.283 57.613 1.00 14.51 76 ILE A CA 1
ATOM 585 C C . ILE A 1 79 ? -5.329 5.486 58.526 1.00 18.29 76 ILE A C 1
ATOM 586 O O . ILE A 1 79 ? -5.261 6.625 58.061 1.00 15.05 76 ILE A O 1
ATOM 591 N N . HIS A 1 80 ? -5.234 5.225 59.827 1.00 14.26 77 HIS A N 1
ATOM 592 C CA . HIS A 1 80 ? -5.067 6.286 60.813 1.00 18.72 77 HIS A CA 1
ATOM 593 C C . HIS A 1 80 ? -3.855 6.019 61.696 1.00 16.92 77 HIS A C 1
ATOM 594 O O . HIS A 1 80 ? -3.072 5.114 61.411 1.00 15.44 77 HIS A O 1
ATOM 601 N N . CYS A 1 81 ? -3.707 6.816 62.754 1.00 15.81 78 CYS A N 1
ATOM 602 C CA . CYS A 1 81 ? -2.528 6.767 63.621 1.00 17.82 78 CYS A CA 1
ATOM 603 C C . CYS A 1 81 ? -2.159 5.362 64.102 1.00 14.29 78 CYS A C 1
ATOM 604 O O . CYS A 1 81 ? -1.002 4.957 63.998 1.00 13.06 78 CYS A O 1
ATOM 607 N N . ASP A 1 82 ? -3.124 4.619 64.630 1.00 16.80 79 ASP A N 1
ATOM 608 C CA . ASP A 1 82 ? -2.806 3.297 65.169 1.00 21.82 79 ASP A CA 1
ATOM 609 C C . ASP A 1 82 ? -2.360 2.326 64.071 1.00 18.90 79 ASP A C 1
ATOM 610 O O . ASP A 1 82 ? -1.489 1.485 64.297 1.00 15.14 79 ASP A O 1
ATOM 615 N N . ASP A 1 83 ? -2.937 2.452 62.880 1.00 16.45 80 ASP A N 1
ATOM 616 C CA . ASP A 1 83 ? -2.519 1.618 61.753 1.00 16.02 80 ASP A CA 1
ATOM 617 C C . ASP A 1 83 ? -1.069 1.921 61.354 1.00 13.52 80 ASP A C 1
ATOM 618 O O . ASP A 1 83 ? -0.300 1.014 61.026 1.00 14.62 80 ASP A O 1
ATOM 623 N N . VAL A 1 84 ? -0.691 3.193 61.391 1.00 11.73 81 VAL A N 1
ATOM 624 C CA . VAL A 1 84 ? 0.669 3.577 61.023 1.00 11.86 81 VAL A CA 1
ATOM 625 C C . VAL A 1 84 ? 1.669 3.028 62.039 1.00 12.33 81 VAL A C 1
ATOM 626 O O . VAL A 1 84 ? 2.719 2.513 61.664 1.00 9.78 81 VAL A O 1
ATOM 630 N N . LEU A 1 85 ? 1.330 3.107 63.321 1.00 12.26 82 LEU A N 1
ATOM 631 C CA . LEU A 1 85 ? 2.206 2.557 64.356 1.00 13.51 82 LEU A CA 1
ATOM 632 C C . LEU A 1 85 ? 2.364 1.038 64.220 1.00 13.95 82 LEU A C 1
ATOM 633 O O . LEU A 1 85 ? 3.446 0.500 64.465 1.00 14.61 82 LEU A O 1
ATOM 638 N N . ASN A 1 86 ? 1.298 0.345 63.822 1.00 13.20 83 ASN A N 1
ATOM 639 C CA . ASN A 1 86 ? 1.392 -1.096 63.588 1.00 15.75 83 ASN A CA 1
ATOM 640 C C . ASN A 1 86 ? 2.337 -1.416 62.427 1.00 12.97 83 ASN A C 1
ATOM 641 O O . ASN A 1 86 ? 3.065 -2.408 62.466 1.00 12.84 83 ASN A O 1
ATOM 654 N N . VAL A 1 88 ? 4.943 0.468 61.617 1.00 12.17 85 VAL A N 1
ATOM 655 C CA . VAL A 1 88 ? 6.277 0.691 62.156 1.00 11.55 85 VAL A CA 1
ATOM 656 C C . VAL A 1 88 ? 6.731 -0.519 62.967 1.00 8.86 85 VAL A C 1
ATOM 657 O O . VAL A 1 88 ? 7.880 -0.958 62.845 1.00 8.84 85 VAL A O 1
ATOM 661 N N . ARG A 1 89 ? 5.835 -1.067 63.780 1.00 9.66 86 ARG A N 1
ATOM 662 C CA . ARG A 1 89 ? 6.150 -2.279 64.534 1.00 13.76 86 ARG A CA 1
ATOM 663 C C . ARG A 1 89 ? 6.549 -3.443 63.627 1.00 14.43 86 ARG A C 1
ATOM 664 O O . ARG A 1 89 ? 7.502 -4.162 63.922 1.00 12.13 86 ARG A O 1
ATOM 672 N N . GLN A 1 90 ? 5.821 -3.631 62.531 1.00 14.36 87 GLN A N 1
ATOM 673 C CA . GLN A 1 90 ? 6.117 -4.726 61.613 1.00 14.31 87 GLN A CA 1
ATOM 674 C C . GLN A 1 90 ? 7.483 -4.523 60.961 1.00 11.44 87 GLN A C 1
ATOM 675 O O . GLN A 1 90 ? 8.279 -5.455 60.866 1.00 11.40 87 GLN A O 1
ATOM 681 N N . PHE A 1 91 ? 7.735 -3.294 60.527 1.00 9.72 88 PHE A N 1
ATOM 682 C CA . PHE A 1 91 ? 9.022 -2.897 59.954 1.00 12.85 88 PHE A CA 1
ATOM 683 C C . PHE A 1 91 ? 10.175 -3.182 60.918 1.00 15.39 88 PHE A C 1
ATOM 684 O O . PHE A 1 91 ? 11.221 -3.696 60.518 1.00 9.97 88 PHE A O 1
ATOM 692 N N . ARG A 1 92 ? 9.971 -2.863 62.192 1.00 13.27 89 ARG A N 1
ATOM 693 C CA . ARG A 1 92 ? 11.020 -3.002 63.200 1.00 13.73 89 ARG A CA 1
ATOM 694 C C . ARG A 1 92 ? 11.388 -4.454 63.490 1.00 15.96 89 ARG A C 1
ATOM 695 O O . ARG A 1 92 ? 12.429 -4.727 64.082 1.00 15.59 89 ARG A O 1
ATOM 703 N N . LYS A 1 93 ? 10.537 -5.384 63.076 1.00 11.94 90 LYS A N 1
ATOM 704 C CA . LYS A 1 93 ? 10.827 -6.794 63.269 1.00 17.02 90 LYS A CA 1
ATOM 705 C C . LYS A 1 93 ? 12.078 -7.209 62.503 1.00 13.63 90 LYS A C 1
ATOM 706 O O . LYS A 1 93 ? 12.797 -8.108 62.935 1.00 14.86 90 LYS A O 1
ATOM 712 N N . THR A 1 94 ? 12.345 -6.565 61.368 1.00 12.72 91 THR A N 1
ATOM 713 C CA . THR A 1 94 ? 13.538 -6.917 60.598 1.00 17.07 91 THR A CA 1
ATOM 714 C C . THR A 1 94 ? 14.427 -5.722 60.246 1.00 16.89 91 THR A C 1
ATOM 715 O O . THR A 1 94 ? 15.306 -5.832 59.391 1.00 16.92 91 THR A O 1
ATOM 719 N N . ASP A 1 95 ? 14.207 -4.589 60.909 1.00 15.17 92 ASP A N 1
ATOM 720 C CA . ASP A 1 95 ? 15.072 -3.417 60.737 1.00 14.44 92 ASP A CA 1
ATOM 721 C C . ASP A 1 95 ? 15.084 -2.583 62.010 1.00 14.22 92 ASP A C 1
ATOM 722 O O . ASP A 1 95 ? 14.121 -1.882 62.308 1.00 12.64 92 ASP A O 1
ATOM 727 N N . THR A 1 96 ? 16.186 -2.641 62.747 1.00 12.69 93 THR A N 1
ATOM 728 C CA . THR A 1 96 ? 16.283 -1.897 64.001 1.00 15.84 93 THR A CA 1
ATOM 729 C C . THR A 1 96 ? 17.203 -0.675 63.901 1.00 17.48 93 THR A C 1
ATOM 730 O O . THR A 1 96 ? 17.253 0.145 64.812 1.00 18.05 93 THR A O 1
ATOM 734 N N . GLU A 1 97 ? 17.908 -0.544 62.784 1.00 15.70 94 GLU A N 1
ATOM 735 C CA . GLU A 1 97 ? 18.887 0.528 62.624 1.00 22.47 94 GLU A CA 1
ATOM 736 C C . GLU A 1 97 ? 18.311 1.805 61.994 1.00 20.23 94 GLU A C 1
ATOM 737 O O . GLU A 1 97 ? 18.620 2.917 62.430 1.00 19.14 94 GLU A O 1
ATOM 743 N N . THR A 1 98 ? 17.478 1.646 60.969 1.00 13.08 95 THR A N 1
ATOM 744 C CA . THR A 1 98 ? 17.009 2.784 60.176 1.00 12.89 95 THR A CA 1
ATOM 745 C C . THR A 1 98 ? 16.010 3.679 60.922 1.00 8.06 95 THR A C 1
ATOM 746 O O . THR A 1 98 ? 14.948 3.210 61.339 1.00 9.42 95 THR A O 1
ATOM 750 N N . PRO A 1 99 ? 16.340 4.975 61.078 1.00 9.60 96 PRO A N 1
ATOM 751 C CA . PRO A 1 99 ? 15.419 5.887 61.765 1.00 8.04 96 PRO A CA 1
ATOM 752 C C . PRO A 1 99 ? 14.120 6.049 60.999 1.00 10.42 96 PRO A C 1
ATOM 753 O O . PRO A 1 99 ? 14.123 6.145 59.765 1.00 10.14 96 PRO A O 1
ATOM 757 N N . VAL A 1 100 ? 13.015 6.074 61.726 1.00 8.27 97 VAL A N 1
ATOM 758 C CA . VAL A 1 100 ? 11.722 6.294 61.100 1.00 10.27 97 VAL A CA 1
ATOM 759 C C . VAL A 1 100 ? 11.130 7.580 61.655 1.00 11.73 97 VAL A C 1
ATOM 760 O O . VAL A 1 100 ? 10.989 7.730 62.871 1.00 11.89 97 VAL A O 1
ATOM 764 N N . ILE A 1 101 ? 10.818 8.513 60.760 1.00 6.72 98 ILE A N 1
ATOM 765 C CA . ILE A 1 101 ? 10.181 9.781 61.132 1.00 11.38 98 ILE A CA 1
ATOM 766 C C . ILE A 1 101 ? 8.713 9.761 60.718 1.00 12.53 98 ILE A C 1
ATOM 767 O O . ILE A 1 101 ? 8.401 9.465 59.563 1.00 11.40 98 ILE A O 1
ATOM 772 N N . LEU A 1 102 ? 7.814 10.067 61.650 1.00 7.28 99 LEU A N 1
ATOM 773 C CA . LEU A 1 102 ? 6.391 10.138 61.335 1.00 8.17 99 LEU A CA 1
ATOM 774 C C . LEU A 1 102 ? 6.010 11.572 60.976 1.00 11.16 99 LEU A C 1
ATOM 775 O O . LEU A 1 102 ? 6.220 12.489 61.762 1.00 13.21 99 LEU A O 1
ATOM 788 N N . GLY A 1 104 ? 2.991 14.217 59.971 1.00 16.82 101 GLY A N 1
ATOM 789 C CA . GLY A 1 104 ? 1.551 14.338 60.038 1.00 21.11 101 GLY A CA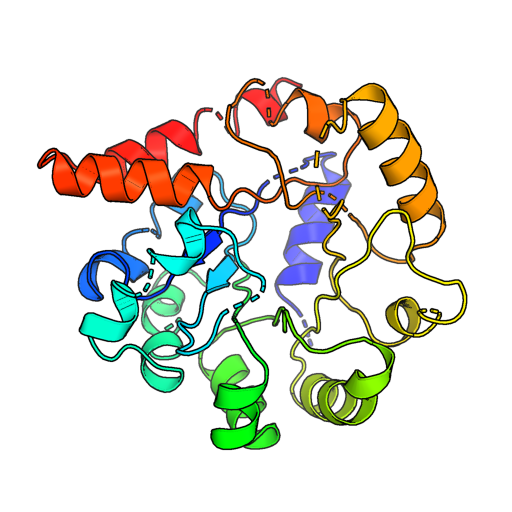 1
ATOM 790 C C . GLY A 1 104 ? 1.063 15.672 60.540 1.00 20.52 101 GLY A C 1
ATOM 791 O O . GLY A 1 104 ? 1.846 16.567 60.859 1.00 17.62 101 GLY A O 1
ATOM 792 N N . TYR A 1 105 ? -0.255 15.798 60.601 1.00 21.86 102 TYR A N 1
ATOM 793 C CA . TYR A 1 105 ? -0.875 17.013 61.085 1.00 22.73 102 TYR A CA 1
ATOM 794 C C . TYR A 1 105 ? -1.125 16.886 62.576 1.00 22.59 102 TYR A C 1
ATOM 795 O O . TYR A 1 105 ? -1.182 15.782 63.116 1.00 20.51 102 TYR A O 1
ATOM 804 N N . LEU A 1 106 ? -1.260 18.025 63.236 1.00 25.43 103 LEU A N 1
ATOM 805 C CA . LEU A 1 106 ? -1.376 18.062 64.684 1.00 26.58 103 LEU A CA 1
ATOM 806 C C . LEU A 1 106 ? -2.712 17.510 65.182 1.00 28.84 103 LEU A C 1
ATOM 807 O O . LEU A 1 106 ? -2.776 16.895 66.244 1.00 29.95 103 LEU A O 1
ATOM 812 N N . ASN A 1 107 ? -3.776 17.732 64.417 1.00 30.78 104 ASN A N 1
ATOM 813 C CA . ASN A 1 107 ? -5.124 17.408 64.883 1.00 33.14 104 ASN A CA 1
ATOM 814 C C . ASN A 1 107 ? -5.390 15.926 65.196 1.00 29.27 104 ASN A C 1
ATOM 815 O O . ASN A 1 107 ? -5.979 15.625 66.234 1.00 29.88 104 ASN A O 1
ATOM 820 N N . PRO A 1 108 ? -4.996 14.998 64.304 1.00 26.49 105 PRO A N 1
ATOM 821 C CA . PRO A 1 108 ? -5.223 13.600 64.692 1.00 28.41 105 PRO A CA 1
ATOM 822 C C . PRO A 1 108 ? -4.448 13.209 65.947 1.00 27.52 105 PRO A C 1
ATOM 823 O O . PRO A 1 108 ? -4.920 12.390 66.730 1.00 28.16 105 PRO A O 1
ATOM 827 N N . ILE A 1 109 ? -3.272 13.799 66.133 1.00 26.14 106 ILE A N 1
ATOM 828 C CA . ILE A 1 109 ? -2.425 13.451 67.268 1.00 26.66 106 ILE A CA 1
ATOM 829 C C . ILE A 1 109 ? -2.982 14.025 68.570 1.00 30.14 106 ILE A C 1
ATOM 830 O O . ILE A 1 109 ? -2.999 13.342 69.595 1.00 31.01 106 ILE A O 1
ATOM 835 N N . GLU A 1 110 ? -3.468 15.262 68.530 1.00 32.18 107 GLU A N 1
ATOM 836 C CA . GLU A 1 110 ? -4.085 15.851 69.712 1.00 37.06 107 GLU A CA 1
ATOM 837 C C . GLU A 1 110 ? -5.375 15.104 70.071 1.00 38.70 107 GLU A C 1
ATOM 838 O O . GLU A 1 110 ? -5.709 14.956 71.250 1.00 39.20 107 GLU A O 1
ATOM 844 N N . GLN A 1 111 ? -6.082 14.621 69.051 1.00 38.53 108 GLN A N 1
ATOM 845 C CA . GLN A 1 111 ? -7.281 13.803 69.249 1.00 41.55 108 GLN A CA 1
ATOM 846 C C . GLN A 1 111 ? -6.910 12.484 69.912 1.00 36.61 108 GLN A C 1
ATOM 847 O O . GLN A 1 111 ? -7.577 12.017 70.833 1.00 35.95 108 GLN A O 1
ATOM 853 N N . TYR A 1 112 ? -5.837 11.887 69.409 1.00 33.02 109 TYR A N 1
ATOM 854 C CA . TYR A 1 112 ? -5.275 10.659 69.954 1.00 31.29 109 TYR A CA 1
ATOM 855 C C . TYR A 1 112 ? -4.825 10.854 71.402 1.00 31.85 109 TYR A C 1
ATOM 856 O O . TYR A 1 112 ? -4.967 9.957 72.231 1.00 32.32 109 TYR A O 1
ATOM 865 N N . GLY A 1 113 ? -4.284 12.035 71.693 1.00 30.16 110 GLY A N 1
ATOM 866 C CA . GLY A 1 113 ? -3.706 12.329 72.995 1.00 27.85 110 GLY A CA 1
ATOM 867 C C . GLY A 1 113 ? -2.194 12.404 72.889 1.00 24.61 110 GLY A C 1
ATOM 868 O O . GLY A 1 113 ? -1.554 11.446 72.463 1.00 25.45 110 GLY A O 1
ATOM 869 N N . TYR A 1 114 ? -1.622 13.544 73.266 1.00 25.22 111 TYR A N 1
ATOM 870 C CA . TYR A 1 114 ? -0.192 13.797 73.070 1.00 23.88 111 TYR A CA 1
ATOM 871 C C . TYR A 1 114 ? 0.698 12.768 73.750 1.00 20.83 111 TYR A C 1
ATOM 872 O O . TYR A 1 114 ? 1.539 12.137 73.113 1.00 16.08 111 TYR A O 1
ATOM 881 N N . ASP A 1 115 ? 0.514 12.611 75.054 1.00 20.54 112 ASP A N 1
ATOM 882 C CA . ASP A 1 115 ? 1.361 11.714 75.824 1.00 18.64 112 ASP A CA 1
ATOM 883 C C . ASP A 1 115 ? 1.179 10.267 75.380 1.00 17.97 112 ASP A C 1
ATOM 884 O O . ASP A 1 115 ? 2.151 9.534 75.221 1.00 17.07 112 ASP A O 1
ATOM 889 N N . LEU A 1 116 ? -0.069 9.858 75.177 1.00 20.76 113 LEU A N 1
ATOM 890 C CA . LEU A 1 116 ? -0.339 8.507 74.707 1.00 20.84 113 LEU A CA 1
ATOM 891 C C . LEU A 1 116 ? 0.302 8.286 73.338 1.00 20.92 113 LEU A C 1
ATOM 892 O O . LEU A 1 116 ? 0.919 7.249 73.100 1.00 15.70 113 LEU A O 1
ATOM 897 N N . PHE A 1 117 ? 0.180 9.263 72.442 1.00 17.43 114 PHE A N 1
ATOM 898 C CA . PHE A 1 117 ? 0.781 9.101 71.120 1.00 16.21 114 PHE A CA 1
ATOM 899 C C . PHE A 1 117 ? 2.289 8.974 71.219 1.00 13.33 114 PHE A C 1
ATOM 900 O O . PHE A 1 117 ? 2.875 8.082 70.612 1.00 12.46 114 PHE A O 1
ATOM 908 N N . ALA A 1 118 ? 2.915 9.871 71.975 1.00 13.71 115 ALA A N 1
ATOM 909 C CA . ALA A 1 118 ? 4.367 9.851 72.116 1.00 14.95 115 ALA A CA 1
ATOM 910 C C . ALA A 1 118 ? 4.833 8.509 72.676 1.00 14.51 115 ALA A C 1
ATOM 911 O O . ALA A 1 118 ? 5.766 7.903 72.152 1.00 12.38 115 ALA A O 1
ATOM 913 N N . GLN A 1 119 ? 4.162 8.041 73.724 1.00 14.40 116 GLN A N 1
ATOM 914 C CA . GLN A 1 119 ? 4.497 6.758 74.333 1.00 16.82 116 GLN A CA 1
ATOM 915 C C . GLN A 1 119 ? 4.390 5.596 73.342 1.00 17.26 116 GLN A C 1
ATOM 916 O O . GLN A 1 119 ? 5.302 4.783 73.232 1.00 13.77 116 GLN A O 1
ATOM 922 N N . GLN A 1 120 ? 3.271 5.518 72.627 1.00 17.39 117 GLN A N 1
ATOM 923 C CA . GLN A 1 120 ? 3.045 4.424 71.683 1.00 19.29 117 GLN A CA 1
ATOM 924 C C . GLN A 1 120 ? 3.979 4.508 70.477 1.00 12.05 117 GLN A C 1
ATOM 925 O O . GLN A 1 120 ? 4.447 3.487 69.968 1.00 11.71 117 GLN A O 1
ATOM 931 N N . ALA A 1 121 ? 4.253 5.727 70.020 1.00 11.40 118 ALA A N 1
ATOM 932 C CA . ALA A 1 121 ? 5.119 5.919 68.860 1.00 10.25 118 ALA A CA 1
ATOM 933 C C . ALA A 1 121 ? 6.541 5.445 69.162 1.00 13.70 118 ALA A C 1
ATOM 934 O O . ALA A 1 121 ? 7.184 4.793 68.330 1.00 12.05 118 ALA A O 1
ATOM 936 N N . VAL A 1 122 ? 7.028 5.767 70.357 1.00 12.08 119 VAL A N 1
ATOM 937 C CA . VAL A 1 122 ? 8.353 5.320 70.784 1.00 13.83 119 VAL A CA 1
ATOM 938 C C . VAL A 1 122 ? 8.386 3.801 70.991 1.00 13.61 119 VAL A C 1
ATOM 939 O O . VAL A 1 122 ? 9.344 3.129 70.601 1.00 13.42 119 VAL A O 1
ATOM 943 N N . GLU A 1 123 ? 7.332 3.262 71.592 1.00 12.12 120 GLU A N 1
ATOM 944 C CA . GLU A 1 123 ? 7.223 1.820 71.797 1.00 15.95 120 GLU A CA 1
ATOM 945 C C . GLU A 1 123 ? 7.150 1.066 70.463 1.00 15.54 120 GLU A C 1
ATOM 946 O O . GLU A 1 123 ? 7.745 -0.007 70.312 1.00 13.60 120 GLU A O 1
ATOM 952 N N . ALA A 1 124 ? 6.430 1.631 69.498 1.00 12.52 121 ALA A N 1
ATOM 953 C CA . ALA A 1 124 ? 6.343 1.033 68.165 1.00 21.56 121 ALA A CA 1
ATOM 954 C C . ALA A 1 124 ? 7.690 1.052 67.445 1.00 19.00 121 ALA A C 1
ATOM 955 O O . ALA A 1 124 ? 7.956 0.202 66.600 1.00 19.75 121 ALA A O 1
ATOM 957 N N . GLY A 1 125 ? 8.527 2.033 67.768 1.00 13.89 122 GLY A N 1
ATOM 958 C CA . GLY A 1 125 ? 9.856 2.131 67.184 1.00 13.57 122 GLY A CA 1
ATOM 959 C C . GLY A 1 125 ? 10.106 3.355 66.314 1.00 15.42 122 GLY A C 1
ATOM 960 O O . GLY A 1 125 ? 11.071 3.386 65.543 1.00 14.52 122 GLY A O 1
ATOM 961 N N . ALA A 1 126 ? 9.243 4.362 66.425 1.00 12.72 123 ALA A N 1
ATOM 962 C CA . ALA A 1 126 ? 9.455 5.628 65.726 1.00 13.56 123 ALA A CA 1
ATOM 963 C C . ALA A 1 126 ? 10.458 6.493 66.481 1.00 15.05 123 ALA A C 1
ATOM 964 O O . ALA A 1 126 ? 10.544 6.434 67.707 1.00 11.51 123 ALA A O 1
ATOM 966 N N . ASP A 1 127 ? 11.215 7.305 65.756 1.00 10.99 124 ASP A N 1
ATOM 967 C CA . ASP A 1 127 ? 12.296 8.047 66.389 1.00 10.88 124 ASP A CA 1
ATOM 968 C C . ASP A 1 127 ? 12.046 9.545 66.478 1.00 10.61 124 ASP A C 1
ATOM 969 O O . ASP A 1 127 ? 12.617 10.223 67.325 1.00 11.00 124 ASP A O 1
ATOM 974 N N . GLY A 1 128 ? 11.174 10.053 65.618 1.00 14.50 125 GLY A N 1
ATOM 975 C CA . GLY A 1 128 ? 10.835 11.460 65.647 1.00 10.30 125 GLY A CA 1
ATOM 976 C C . GLY A 1 128 ? 9.573 11.753 64.872 1.00 10.36 125 GLY A C 1
ATOM 977 O O . GLY A 1 128 ? 8.978 10.850 64.282 1.00 11.64 125 GLY A O 1
ATOM 978 N N . THR A 1 129 ? 9.160 13.018 64.889 1.00 10.38 126 THR A N 1
ATOM 979 C CA . THR A 1 129 ? 7.973 13.459 64.172 1.00 11.08 126 THR A CA 1
ATOM 980 C C . THR A 1 129 ? 8.224 14.785 63.472 1.00 10.52 126 THR A C 1
ATOM 981 O O . THR A 1 129 ? 8.981 15.632 63.957 1.00 10.35 126 THR A O 1
ATOM 985 N N . ILE A 1 130 ? 7.586 14.946 62.320 1.00 10.75 127 ILE A N 1
ATOM 986 C CA . ILE A 1 130 ? 7.438 16.245 61.697 1.00 14.15 127 ILE A CA 1
ATOM 987 C C . ILE A 1 130 ? 5.957 16.612 61.744 1.00 16.12 127 ILE A C 1
ATOM 988 O O . ILE A 1 130 ? 5.125 15.931 61.138 1.00 13.03 127 ILE A O 1
ATOM 993 N N . LEU A 1 131 ? 5.626 17.666 62.486 1.00 14.75 128 LEU A N 1
ATOM 994 C CA . LEU A 1 131 ? 4.243 18.127 62.578 1.00 15.80 128 LEU A CA 1
ATOM 995 C C . LEU A 1 131 ? 4.066 19.344 61.682 1.00 18.30 128 LEU A C 1
ATOM 996 O O . LEU A 1 131 ? 4.445 20.459 62.047 1.00 20.51 128 LEU A O 1
ATOM 1001 N N . VAL A 1 132 ? 3.488 19.121 60.506 1.00 18.86 129 VAL A N 1
ATOM 1002 C CA . VAL A 1 132 ? 3.555 20.095 59.424 1.00 20.33 129 VAL A CA 1
ATOM 1003 C C . VAL A 1 132 ? 2.798 21.390 59.712 1.00 22.97 129 VAL A C 1
ATOM 1004 O O . VAL A 1 132 ? 3.130 22.435 59.162 1.00 28.11 129 VAL A O 1
ATOM 1008 N N . ASP A 1 133 ? 1.793 21.328 60.577 1.00 22.99 130 ASP A N 1
ATOM 1009 C CA . ASP A 1 133 ? 0.958 22.498 60.836 1.00 26.94 130 ASP A CA 1
ATOM 1010 C C . ASP A 1 133 ? 1.117 23.014 62.264 1.00 24.97 130 ASP A C 1
ATOM 1011 O O . ASP A 1 133 ? 0.237 23.694 62.793 1.00 26.85 130 ASP A O 1
ATOM 1016 N N . LEU A 1 134 ? 2.242 22.681 62.883 1.00 18.49 131 LEU A N 1
ATOM 1017 C CA . LEU A 1 134 ? 2.552 23.174 64.217 1.00 18.61 131 LEU A CA 1
ATOM 1018 C C . LEU A 1 134 ? 3.653 24.216 64.131 1.00 18.79 131 LEU A C 1
ATOM 1019 O O . LEU A 1 134 ? 4.825 23.868 64.004 1.00 15.52 131 LEU A O 1
ATOM 1024 N N . PRO A 1 135 ? 3.279 25.501 64.172 1.00 22.36 132 PRO A N 1
ATOM 1025 C CA . PRO A 1 135 ? 4.321 26.527 64.156 1.00 20.95 132 PRO A CA 1
ATOM 1026 C C . PRO A 1 135 ? 5.122 26.496 65.455 1.00 21.14 132 PRO A C 1
ATOM 1027 O O . PRO A 1 135 ? 4.564 26.189 66.511 1.00 21.76 132 PRO A O 1
ATOM 1031 N N . PRO A 1 136 ? 6.424 26.796 65.376 1.00 20.66 133 PRO A N 1
ATOM 1032 C CA . PRO A 1 136 ? 7.329 26.781 66.532 1.00 21.33 133 PRO A CA 1
ATOM 1033 C C . PRO A 1 136 ? 6.803 27.584 67.714 1.00 23.82 133 PRO A C 1
ATOM 1034 O O . PRO A 1 136 ? 7.063 27.214 68.856 1.00 25.44 133 PRO A O 1
ATOM 1038 N N . GLU A 1 137 ? 6.064 28.656 67.436 1.00 22.01 134 GLU A N 1
ATOM 1039 C CA . GLU A 1 137 ? 5.477 29.480 68.485 1.00 24.60 134 GLU A CA 1
ATOM 1040 C C . GLU A 1 137 ? 4.467 28.709 69.337 1.00 27.30 134 GLU A C 1
ATOM 1041 O O . GLU A 1 137 ? 4.222 29.072 70.486 1.00 29.88 134 GLU A O 1
ATOM 1047 N N . GLU A 1 138 ? 3.892 27.644 68.783 1.00 26.38 135 GLU A N 1
ATOM 1048 C CA . GLU A 1 138 ? 2.855 26.879 69.480 1.00 29.57 135 GLU A CA 1
ATOM 1049 C C . GLU A 1 138 ? 3.344 25.536 70.025 1.00 27.29 135 GLU A C 1
ATOM 1050 O O . GLU A 1 138 ? 2.563 24.784 70.604 1.00 26.83 135 GLU A O 1
ATOM 1056 N N . ALA A 1 139 ? 4.626 25.236 69.841 1.00 28.10 136 ALA A N 1
ATOM 1057 C CA . ALA A 1 139 ? 5.123 23.870 70.007 1.00 28.02 136 ALA A CA 1
ATOM 1058 C C . ALA A 1 139 ? 5.633 23.520 71.403 1.00 32.07 136 ALA A C 1
ATOM 1059 O O . ALA A 1 139 ? 6.222 22.453 71.592 1.00 33.02 136 ALA A O 1
ATOM 1061 N N . ASP A 1 140 ? 5.400 24.388 72.381 1.00 36.01 137 ASP A N 1
ATOM 1062 C CA . ASP A 1 140 ? 6.013 24.209 73.698 1.00 40.50 137 ASP A CA 1
ATOM 1063 C C . ASP A 1 140 ? 5.469 23.016 74.484 1.00 37.97 137 ASP A C 1
ATOM 1064 O O . ASP A 1 140 ? 6.241 22.260 75.078 1.00 37.18 137 ASP A O 1
ATOM 1069 N N . GLY A 1 141 ? 4.150 22.856 74.503 1.00 33.50 138 GLY A N 1
ATOM 1070 C CA . GLY A 1 141 ? 3.539 21.713 75.155 1.00 32.44 138 GLY A CA 1
ATOM 1071 C C . GLY A 1 141 ? 3.998 20.406 74.538 1.00 29.15 138 GLY A C 1
ATOM 1072 O O . GLY A 1 141 ? 4.375 19.475 75.247 1.00 27.30 138 GLY A O 1
ATOM 1073 N N . VAL A 1 142 ? 3.979 20.348 73.208 1.00 26.96 139 VAL A N 1
ATOM 1074 C CA . VAL A 1 142 ? 4.388 19.155 72.472 1.00 23.43 139 VAL A CA 1
ATOM 1075 C C . VAL A 1 142 ? 5.840 18.777 72.736 1.00 22.21 139 VAL A C 1
ATOM 1076 O O . VAL A 1 142 ? 6.163 17.596 72.934 1.00 19.76 139 VAL A O 1
ATOM 1080 N N . SER A 1 143 ? 6.710 19.780 72.738 1.00 22.47 140 SER A N 1
ATOM 1081 C CA . SER A 1 143 ? 8.142 19.559 72.913 1.00 25.15 140 SER A CA 1
ATOM 1082 C C . SER A 1 143 ? 8.443 18.903 74.251 1.00 22.79 140 SER A C 1
ATOM 1083 O O . SER A 1 143 ? 9.271 18.001 74.331 1.00 23.48 140 SER A O 1
ATOM 1086 N N . ARG A 1 144 ? 7.760 19.361 75.297 1.00 23.82 141 ARG A N 1
ATOM 1087 C CA . ARG A 1 144 ? 7.956 18.819 76.635 1.00 26.68 141 ARG A CA 1
ATOM 1088 C C . ARG A 1 144 ? 7.519 17.354 76.726 1.00 22.98 141 ARG A C 1
ATOM 1089 O O . ARG A 1 144 ? 8.188 16.537 77.353 1.00 21.52 141 ARG A O 1
ATOM 1097 N N . VAL A 1 145 ? 6.389 17.032 76.107 1.00 20.30 142 VAL A N 1
ATOM 1098 C CA . VAL A 1 145 ? 5.892 15.660 76.101 1.00 18.06 142 VAL A CA 1
ATOM 1099 C C . VAL A 1 145 ? 6.824 14.749 75.297 1.00 16.68 142 VAL A C 1
ATOM 1100 O O . VAL A 1 145 ? 7.181 13.655 75.745 1.00 17.52 142 VAL A O 1
ATOM 1104 N N . TRP A 1 146 ? 7.227 15.213 74.117 1.00 15.62 143 TRP A N 1
ATOM 1105 C CA . TRP A 1 146 ? 8.157 14.472 73.269 1.00 15.16 143 TRP A CA 1
ATOM 1106 C C . TRP A 1 146 ? 9.463 14.202 74.009 1.00 15.57 143 TRP A C 1
ATOM 1107 O O . TRP A 1 146 ? 9.984 13.088 73.981 1.00 15.45 143 TRP A O 1
ATOM 1118 N N . GLN A 1 147 ? 9.984 15.229 74.670 1.00 17.61 144 GLN A N 1
ATOM 1119 C CA . GLN A 1 147 ? 11.234 15.107 75.413 1.00 22.97 144 GLN A CA 1
ATOM 1120 C C . GLN A 1 147 ? 11.154 14.011 76.479 1.00 22.32 144 GLN A C 1
ATOM 1121 O O . GLN A 1 147 ? 12.092 13.232 76.649 1.00 21.47 144 GLN A O 1
ATOM 1127 N N . LYS A 1 148 ? 10.026 13.953 77.179 1.00 20.99 145 LYS A N 1
ATOM 1128 C CA . LYS A 1 148 ? 9.800 12.960 78.230 1.00 23.66 145 LYS A CA 1
ATOM 1129 C C . LYS A 1 148 ? 9.956 11.526 77.719 1.00 22.68 145 LYS A C 1
ATOM 1130 O O . LYS A 1 148 ? 10.449 10.654 78.434 1.00 23.80 145 LYS A O 1
ATOM 1136 N N . HIS A 1 149 ? 9.551 11.289 76.476 1.00 18.52 146 HIS A N 1
ATOM 1137 C CA . HIS A 1 149 ? 9.569 9.944 75.909 1.00 17.41 146 HIS A CA 1
ATOM 1138 C C . HIS A 1 149 ? 10.755 9.720 74.982 1.00 17.80 146 HIS A C 1
ATOM 1139 O O . HIS A 1 149 ? 10.924 8.631 74.430 1.00 18.15 146 HIS A O 1
ATOM 1146 N N . GLY A 1 150 ? 11.576 10.753 74.812 1.00 15.04 147 GLY A N 1
ATOM 1147 C CA . GLY A 1 150 ? 12.755 10.652 73.969 1.00 16.89 147 GLY A CA 1
ATOM 1148 C C . GLY A 1 150 ? 12.423 10.694 72.490 1.00 17.47 147 GLY A C 1
ATOM 1149 O O . GLY A 1 150 ? 13.210 10.251 71.655 1.00 20.59 147 GLY A O 1
ATOM 1150 N N . LEU A 1 151 ? 11.250 11.225 72.162 1.00 13.82 148 LEU A N 1
ATOM 1151 C CA . LEU A 1 151 ? 10.854 11.377 70.769 1.00 14.33 148 LEU A CA 1
ATOM 1152 C C . LEU A 1 151 ? 11.386 12.712 70.217 1.00 13.09 148 LEU A C 1
ATOM 1153 O O . LEU A 1 151 ? 11.220 13.758 70.835 1.00 12.81 148 LEU A O 1
ATOM 1158 N N . TYR A 1 152 ? 12.028 12.676 69.056 1.00 12.72 149 TYR A N 1
ATOM 1159 C CA . TYR A 1 152 ? 12.621 13.885 68.486 1.00 12.91 149 TYR A CA 1
ATOM 1160 C C . TYR A 1 152 ? 11.609 14.737 67.739 1.00 11.34 149 TYR A C 1
ATOM 1161 O O . TYR A 1 152 ? 10.734 14.214 67.062 1.00 11.14 149 TYR A O 1
ATOM 1170 N N . SER A 1 153 ? 11.734 16.053 67.867 1.00 10.88 150 SER A N 1
ATOM 1171 C CA . SER A 1 153 ? 10.906 16.967 67.097 1.00 17.83 150 SER A CA 1
ATOM 1172 C C . SER A 1 153 ? 11.721 17.512 65.936 1.00 15.57 150 SER A C 1
ATOM 1173 O O . SER A 1 153 ? 12.753 18.147 66.141 1.00 13.07 150 SER A O 1
ATOM 1176 N N . ILE A 1 154 ? 11.270 17.231 64.719 1.00 15.27 151 ILE A N 1
ATOM 1177 C CA . ILE A 1 154 ? 11.906 17.770 63.525 1.00 13.27 151 ILE A CA 1
ATOM 1178 C C . ILE A 1 154 ? 11.143 19.006 63.065 1.00 14.15 151 ILE A C 1
ATOM 1179 O O . ILE A 1 154 ? 9.966 18.921 62.717 1.00 12.02 151 ILE A O 1
ATOM 1184 N N . TYR A 1 155 ? 11.813 20.153 63.073 1.00 13.06 152 TYR A N 1
ATOM 1185 C CA . TYR A 1 155 ? 11.169 21.414 62.728 1.00 17.25 152 TYR A CA 1
ATOM 1186 C C . TYR A 1 155 ? 11.454 21.855 61.302 1.00 15.42 152 TYR A C 1
ATOM 1187 O O . TYR A 1 155 ? 12.476 21.499 60.721 1.00 12.47 152 TYR A O 1
ATOM 1196 N N . LEU A 1 156 ? 10.537 22.632 60.739 1.00 17.43 153 LEU A N 1
ATOM 1197 C CA . LEU A 1 156 ? 10.735 23.195 59.413 1.00 19.93 153 LEU A CA 1
ATOM 1198 C C . LEU A 1 156 ? 11.394 24.562 59.534 1.00 18.27 153 LEU A C 1
ATOM 1199 O O . LEU A 1 156 ? 11.246 25.246 60.543 1.00 22.81 153 LEU A O 1
ATOM 1204 N N . CYS A 1 157 ? 12.142 24.951 58.515 1.00 14.91 154 CYS A N 1
ATOM 1205 C CA . CYS A 1 157 ? 12.531 26.348 58.389 1.00 17.06 154 CYS A CA 1
ATOM 1206 C C . CYS A 1 157 ? 12.592 26.705 56.913 1.00 17.69 154 CYS A C 1
ATOM 1207 O O . CYS A 1 157 ? 12.393 25.848 56.049 1.00 17.67 154 CYS A O 1
ATOM 1210 N N . SER A 1 158 ? 12.851 27.976 56.630 1.00 16.61 155 SER A N 1
ATOM 1211 C CA . SER A 1 158 ? 12.682 28.510 55.288 1.00 15.65 155 SER A CA 1
ATOM 1212 C C . SER A 1 158 ? 13.644 29.680 55.093 1.00 15.57 155 SER A C 1
ATOM 1213 O O . SER A 1 158 ? 14.346 30.051 56.031 1.00 16.11 155 SER A O 1
ATOM 1216 N N . PRO A 1 159 ? 13.679 30.274 53.887 1.00 17.12 156 PRO A N 1
ATOM 1217 C CA . PRO A 1 159 ? 14.454 31.513 53.738 1.00 19.87 156 PRO A CA 1
ATOM 1218 C C . PRO A 1 159 ? 14.003 32.648 54.667 1.00 21.66 156 PRO A C 1
ATOM 1219 O O . PRO A 1 159 ? 14.797 33.537 54.957 1.00 23.09 156 PRO A O 1
ATOM 1223 N N . THR A 1 160 ? 12.754 32.625 55.122 1.00 17.88 157 THR A N 1
ATOM 1224 C CA . THR A 1 160 ? 12.214 33.762 55.858 1.00 17.90 157 THR A CA 1
ATOM 1225 C C . THR A 1 160 ? 11.940 33.497 57.337 1.00 16.31 157 THR A C 1
ATOM 1226 O O . THR A 1 160 ? 11.298 34.312 57.997 1.00 18.96 157 THR A O 1
ATOM 1230 N N . THR A 1 161 ? 12.423 32.374 57.856 1.00 16.01 158 THR A N 1
ATOM 1231 C CA . THR A 1 161 ? 12.289 32.071 59.280 1.00 14.12 158 THR A CA 1
ATOM 1232 C C . THR A 1 161 ? 12.803 33.232 60.129 1.00 14.18 158 THR A C 1
ATOM 1233 O O . THR A 1 161 ? 13.962 33.625 60.012 1.00 14.07 158 THR A O 1
ATOM 1237 N N . SER A 1 162 ? 11.938 33.784 60.973 1.00 14.98 159 SER A N 1
ATOM 1238 C CA . SER A 1 162 ? 12.288 34.975 61.759 1.00 17.83 159 SER A CA 1
ATOM 1239 C C . SER A 1 162 ? 13.348 34.675 62.812 1.00 17.88 159 SER A C 1
ATOM 1240 O O . SER A 1 162 ? 13.571 33.515 63.160 1.00 15.06 159 SER A O 1
ATOM 1243 N N . ALA A 1 163 ? 13.986 35.728 63.322 1.00 17.06 160 ALA A N 1
ATOM 1244 C CA . ALA A 1 163 ? 14.994 35.587 64.372 1.00 18.18 160 ALA A CA 1
ATOM 1245 C C . ALA A 1 163 ? 14.429 34.880 65.604 1.00 18.64 160 ALA A C 1
ATOM 1246 O O . ALA A 1 163 ? 15.039 33.944 66.116 1.00 19.45 160 ALA A O 1
ATOM 1248 N N . GLU A 1 164 ? 13.259 35.311 66.073 1.00 18.02 161 GLU A N 1
ATOM 1249 C CA . GLU A 1 164 ? 12.672 34.711 67.270 1.00 25.18 161 GLU A CA 1
ATOM 1250 C C . GLU A 1 164 ? 12.198 33.278 67.021 1.00 24.85 161 GLU A C 1
ATOM 1251 O O . GLU A 1 164 ? 12.330 32.415 67.892 1.00 21.58 161 GLU A O 1
ATOM 1257 N N . ARG A 1 165 ? 11.650 33.019 65.838 1.00 16.67 162 ARG A N 1
ATOM 1258 C CA . ARG A 1 165 ? 11.247 31.662 65.484 1.00 15.69 162 ARG A CA 1
ATOM 1259 C C . ARG A 1 165 ? 12.464 30.738 65.430 1.00 20.14 162 ARG A C 1
ATOM 1260 O O . ARG A 1 165 ? 12.420 29.608 65.915 1.00 17.49 162 ARG A O 1
ATOM 1276 N N . ASN A 1 167 ? 15.145 31.154 67.117 1.00 21.41 164 ASN A N 1
ATOM 1277 C CA . ASN A 1 167 ? 15.376 30.952 68.546 1.00 22.99 164 ASN A CA 1
ATOM 1278 C C . ASN A 1 167 ? 14.437 29.889 69.101 1.00 23.43 164 ASN A C 1
ATOM 1279 O O . ASN A 1 167 ? 14.831 29.129 69.968 1.00 23.93 164 ASN A O 1
ATOM 1284 N N . PHE A 1 168 ? 13.201 29.848 68.608 1.00 24.25 165 PHE A N 1
ATOM 1285 C CA . PHE A 1 168 ? 12.268 28.796 69.009 1.00 26.13 165 PHE A CA 1
ATOM 1286 C C . PHE A 1 168 ? 12.683 27.421 68.479 1.00 25.17 165 PHE A C 1
ATOM 1287 O O . PHE A 1 168 ? 12.499 26.391 69.140 1.00 23.80 165 PHE A O 1
ATOM 1295 N N . ILE A 1 169 ? 13.267 27.393 67.297 1.00 21.03 166 ILE A N 1
ATOM 1296 C CA . ILE A 1 169 ? 13.617 26.134 66.673 1.00 16.95 166 ILE A CA 1
ATOM 1297 C C . ILE A 1 169 ? 14.891 25.573 67.299 1.00 16.71 166 ILE A C 1
ATOM 1298 O O . ILE A 1 169 ? 14.957 24.388 67.611 1.00 19.61 166 ILE A O 1
ATOM 1303 N N . ASN A 1 170 ? 15.879 26.426 67.545 1.00 16.90 167 ASN A N 1
ATOM 1304 C CA . ASN A 1 170 ? 17.166 25.945 68.037 1.00 20.73 167 ASN A CA 1
ATOM 1305 C C . ASN A 1 170 ? 17.161 25.283 69.428 1.00 25.49 167 ASN A C 1
ATOM 1306 O O . ASN A 1 170 ? 17.928 24.352 69.664 1.00 26.24 167 ASN A O 1
ATOM 1311 N N . GLN A 1 171 ? 16.305 25.728 70.346 1.00 24.07 168 GLN A N 1
ATOM 1312 C CA . GLN A 1 171 ? 16.339 25.147 71.704 1.00 27.95 168 GLN A CA 1
ATOM 1313 C C . GLN A 1 171 ? 15.325 24.030 71.928 1.00 26.67 168 GLN A C 1
ATOM 1314 O O . GLN A 1 171 ? 15.290 23.449 73.013 1.00 30.03 168 GLN A O 1
ATOM 1320 N N . HIS A 1 172 ? 14.493 23.737 70.929 1.00 24.05 169 HIS A N 1
ATOM 1321 C CA . HIS A 1 172 ? 13.596 22.580 71.021 1.00 26.09 169 HIS A CA 1
ATOM 1322 C C . HIS A 1 172 ? 13.805 21.512 69.948 1.00 23.97 169 HIS A C 1
ATOM 1323 O O . HIS A 1 172 ? 13.349 20.389 70.119 1.00 23.97 169 HIS A O 1
ATOM 1330 N N . ALA A 1 173 ? 14.446 21.855 68.836 1.00 21.36 170 ALA A N 1
ATOM 1331 C CA . ALA A 1 173 ? 14.621 20.888 67.749 1.00 19.02 170 ALA A CA 1
ATOM 1332 C C . ALA A 1 173 ? 15.714 19.884 68.085 1.00 11.57 170 ALA A C 1
ATOM 1333 O O . ALA A 1 173 ? 16.681 20.223 68.744 1.00 12.65 170 ALA A O 1
ATOM 1335 N N . ASN A 1 174 ? 15.566 18.650 67.619 1.00 13.33 171 ASN A N 1
ATOM 1336 C CA . ASN A 1 174 ? 16.661 17.692 67.708 1.00 16.38 171 ASN A CA 1
ATOM 1337 C C . ASN A 1 174 ? 16.835 16.952 66.404 1.00 16.30 171 ASN A C 1
ATOM 1338 O O . ASN A 1 174 ? 15.905 16.872 65.606 1.00 14.36 171 ASN A O 1
ATOM 1343 N N . GLY A 1 175 ? 18.026 16.400 66.193 1.00 15.57 172 GLY A N 1
ATOM 1344 C CA . GLY A 1 175 ? 18.266 15.569 65.029 1.00 15.14 172 GLY A CA 1
ATOM 1345 C C . GLY A 1 175 ? 18.638 16.403 63.826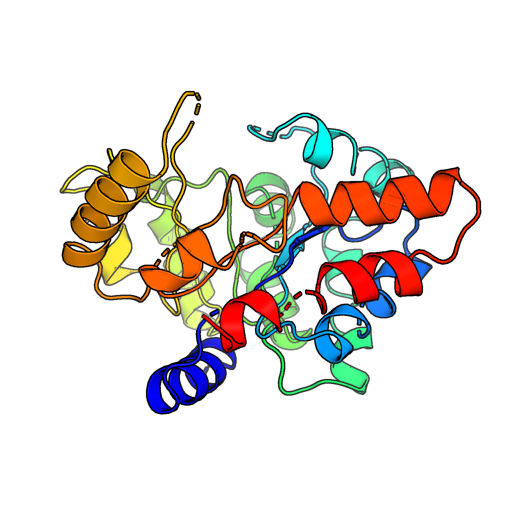 1.00 14.57 172 GLY A C 1
ATOM 1346 O O . GLY A 1 175 ? 19.814 16.629 63.556 1.00 15.46 172 GLY A O 1
ATOM 1347 N N . TYR A 1 176 ? 17.634 16.877 63.102 1.00 12.92 173 TYR A N 1
ATOM 1348 C CA . TYR A 1 176 ? 17.904 17.716 61.949 1.00 16.30 173 TYR A CA 1
ATOM 1349 C C . TYR A 1 176 ? 16.737 18.649 61.669 1.00 16.06 173 TYR A C 1
ATOM 1350 O O . TYR A 1 176 ? 15.656 18.505 62.246 1.00 14.42 173 TYR A O 1
ATOM 1359 N N . LEU A 1 177 ? 16.968 19.620 60.794 1.00 9.72 174 LEU A N 1
ATOM 1360 C CA . LEU A 1 177 ? 15.914 20.531 60.383 1.00 9.70 174 LEU A CA 1
ATOM 1361 C C . LEU A 1 177 ? 15.516 20.249 58.946 1.00 11.69 174 LEU A C 1
ATOM 1362 O O . LEU A 1 177 ? 16.318 19.755 58.152 1.00 12.33 174 LEU A O 1
ATOM 1367 N N . TYR A 1 178 ? 14.264 20.571 58.640 1.00 13.42 175 TYR A N 1
ATOM 1368 C CA . TYR A 1 178 ? 13.651 20.381 57.335 1.00 19.54 175 TYR A CA 1
ATOM 1369 C C . TYR A 1 178 ? 13.564 21.742 56.627 1.00 18.21 175 TYR A C 1
ATOM 1370 O O . TYR A 1 178 ? 12.832 22.617 57.078 1.00 19.63 175 TYR A O 1
ATOM 1379 N N . TYR A 1 179 ? 14.303 21.924 55.533 1.00 13.76 176 TYR A N 1
ATOM 1380 C CA . TYR A 1 179 ? 14.316 23.199 54.810 1.00 14.41 176 TYR A CA 1
ATOM 1381 C C . TYR A 1 179 ? 13.364 23.235 53.622 1.00 16.68 176 TYR A C 1
ATOM 1382 O O . TYR A 1 179 ? 13.460 22.411 52.715 1.00 16.63 176 TYR A O 1
ATOM 1391 N N . VAL A 1 180 ? 12.468 24.213 53.608 1.00 19.81 177 VAL A N 1
ATOM 1392 C CA . VAL A 1 180 ? 11.580 24.401 52.463 1.00 27.68 177 VAL A CA 1
ATOM 1393 C C . VAL A 1 180 ? 11.518 25.854 52.002 1.00 32.92 177 VAL A C 1
ATOM 1394 O O . VAL A 1 180 ? 11.488 26.772 52.814 1.00 35.06 177 VAL A O 1
ATOM 1398 N N . SER A 1 181 ? 11.509 26.056 50.690 1.00 39.49 178 SER A N 1
ATOM 1399 C CA . SER A 1 181 ? 11.230 27.371 50.129 1.00 44.49 178 SER A CA 1
ATOM 1400 C C . SER A 1 181 ? 9.848 27.340 49.496 1.00 49.47 178 SER A C 1
ATOM 1401 O O . SER A 1 181 ? 9.663 26.774 48.414 1.00 50.43 178 SER A O 1
ATOM 1404 N N . LEU A 1 182 ? 8.885 27.946 50.188 1.00 51.35 179 LEU A N 1
ATOM 1405 C CA . LEU A 1 182 ? 7.470 27.850 49.834 1.00 54.09 179 LEU A CA 1
ATOM 1406 C C . LEU A 1 182 ? 7.027 26.391 49.808 1.00 55.64 179 LEU A C 1
ATOM 1407 O O . LEU A 1 182 ? 5.848 26.086 49.985 1.00 57.50 179 LEU A O 1
ATOM 1412 N N . ALA A 1 190 ? 9.421 29.187 41.195 1.00 49.45 188 ALA A N 1
ATOM 1413 C CA . ALA A 1 190 ? 10.290 30.014 40.365 1.00 49.89 188 ALA A CA 1
ATOM 1414 C C . ALA A 1 190 ? 11.695 30.130 40.960 1.00 47.85 188 ALA A C 1
ATOM 1415 O O . ALA A 1 190 ? 12.506 30.941 40.508 1.00 49.09 188 ALA A O 1
ATOM 1417 N N . LEU A 1 191 ? 11.978 29.318 41.974 1.00 44.65 189 LEU A N 1
ATOM 1418 C CA . LEU A 1 191 ? 13.275 29.360 42.642 1.00 41.10 189 LEU A CA 1
ATOM 1419 C C . LEU A 1 191 ? 14.328 28.591 41.853 1.00 38.85 189 LEU A C 1
ATOM 1420 O O . LEU A 1 191 ? 14.102 27.451 41.445 1.00 37.74 189 LEU A O 1
ATOM 1425 N N . LYS A 1 192 ? 15.481 29.217 41.643 1.00 34.79 190 LYS A N 1
ATOM 1426 C CA . LYS A 1 192 ? 16.553 28.586 40.883 1.00 32.79 190 LYS A CA 1
ATOM 1427 C C . LYS A 1 192 ? 17.708 28.139 41.775 1.00 28.36 190 LYS A C 1
ATOM 1428 O O . LYS A 1 192 ? 17.857 28.607 42.906 1.00 20.76 190 LYS A O 1
ATOM 1434 N N . LEU A 1 193 ? 18.516 27.222 41.251 1.00 22.09 191 LEU A N 1
ATOM 1435 C CA . LEU A 1 193 ? 19.547 26.543 42.038 1.00 20.67 191 LEU A CA 1
ATOM 1436 C C . LEU A 1 193 ? 20.545 27.470 42.757 1.00 16.60 191 LEU A C 1
ATOM 1437 O O . LEU A 1 193 ? 20.839 27.243 43.930 1.00 17.15 191 LEU A O 1
ATOM 1442 N N . PRO A 1 194 ? 21.080 28.502 42.071 1.00 18.05 192 PRO A N 1
ATOM 1443 C CA . PRO A 1 194 ? 21.999 29.371 42.818 1.00 18.07 192 PRO A CA 1
ATOM 1444 C C . PRO A 1 194 ? 21.309 30.158 43.929 1.00 20.72 192 PRO A C 1
ATOM 1445 O O . PRO A 1 194 ? 21.930 30.394 44.967 1.00 19.41 192 PRO A O 1
ATOM 1449 N N . GLU A 1 195 ? 20.057 30.560 43.722 1.00 21.66 193 GLU A N 1
ATOM 1450 C CA . GLU A 1 195 ? 19.313 31.234 44.785 1.00 23.91 193 GLU A CA 1
ATOM 1451 C C . GLU A 1 195 ? 19.078 30.269 45.940 1.00 18.76 193 GLU A C 1
ATOM 1452 O O . GLU A 1 195 ? 19.251 30.622 47.107 1.00 18.67 193 GLU A O 1
ATOM 1458 N N . LEU A 1 196 ? 18.670 29.052 45.601 1.00 16.10 194 LEU A N 1
ATOM 1459 C CA . LEU A 1 196 ? 18.461 28.011 46.600 1.00 14.05 194 LEU A CA 1
ATOM 1460 C C . LEU A 1 196 ? 19.725 27.772 47.416 1.00 18.18 194 LEU A C 1
ATOM 1461 O O . LEU A 1 196 ? 19.675 27.720 48.640 1.00 13.66 194 LEU A O 1
ATOM 1466 N N . LYS A 1 197 ? 20.857 27.637 46.738 1.00 13.45 195 LYS A N 1
ATOM 1467 C CA . LYS A 1 197 ? 22.125 27.439 47.430 1.00 14.16 195 LYS A CA 1
ATOM 1468 C C . LYS A 1 197 ? 22.435 28.601 48.385 1.00 15.64 195 LYS A C 1
ATOM 1469 O O . LYS A 1 197 ? 22.774 28.377 49.552 1.00 14.53 195 LYS A O 1
ATOM 1475 N N . ALA A 1 198 ? 22.306 29.832 47.894 1.00 15.91 196 ALA A N 1
ATOM 1476 C CA . ALA A 1 198 ? 22.604 31.020 48.697 1.00 16.64 196 ALA A CA 1
ATOM 1477 C C . ALA A 1 198 ? 21.730 31.104 49.951 1.00 18.17 196 ALA A C 1
ATOM 1478 O O . ALA A 1 198 ? 22.231 31.314 51.063 1.00 13.92 196 ALA A O 1
ATOM 1480 N N . GLN A 1 199 ? 20.425 30.931 49.765 1.00 15.11 197 GLN A N 1
ATOM 1481 C CA . GLN A 1 199 ? 19.470 31.011 50.865 1.00 13.83 197 GLN A CA 1
ATOM 1482 C C . GLN A 1 199 ? 19.608 29.844 51.835 1.00 12.66 197 GLN A C 1
ATOM 1483 O O . GLN A 1 199 ? 19.497 30.019 53.054 1.00 12.54 197 GLN A O 1
ATOM 1489 N N . TYR A 1 200 ? 19.860 28.656 51.297 1.00 12.01 198 TYR A N 1
ATOM 1490 C CA . TYR A 1 200 ? 20.083 27.490 52.137 1.00 12.93 198 TYR A CA 1
ATOM 1491 C C . TYR A 1 200 ? 21.290 27.689 53.051 1.00 12.80 198 TYR A C 1
ATOM 1492 O O . TYR A 1 200 ? 21.196 27.441 54.252 1.00 13.29 198 TYR A O 1
ATOM 1501 N N . LEU A 1 201 ? 22.420 28.121 52.492 1.00 11.50 199 LEU A N 1
ATOM 1502 C CA . LEU A 1 201 ? 23.633 28.279 53.289 1.00 13.28 199 LEU A CA 1
ATOM 1503 C C . LEU A 1 201 ? 23.451 29.366 54.352 1.00 15.92 199 LEU A C 1
ATOM 1504 O O . LEU A 1 201 ? 23.983 29.266 55.462 1.00 15.68 199 LEU A O 1
ATOM 1509 N N . GLN A 1 202 ? 22.679 30.392 54.009 1.00 17.86 200 GLN A N 1
ATOM 1510 C CA . GLN A 1 202 ? 22.361 31.470 54.938 1.00 16.87 200 GLN A CA 1
ATOM 1511 C C . GLN A 1 202 ? 21.507 30.969 56.110 1.00 15.52 200 GLN A C 1
ATOM 1512 O O . GLN A 1 202 ? 21.744 31.336 57.260 1.00 15.85 200 GLN A O 1
ATOM 1518 N N . ARG A 1 203 ? 20.517 30.131 55.818 1.00 12.41 201 ARG A N 1
ATOM 1519 C CA . ARG A 1 203 ? 19.673 29.563 56.869 1.00 12.27 201 ARG A CA 1
ATOM 1520 C C . ARG A 1 203 ? 20.463 28.568 57.717 1.00 11.89 201 ARG A C 1
ATOM 1521 O O . ARG A 1 203 ? 20.308 28.517 58.936 1.00 12.26 201 ARG A O 1
ATOM 1529 N N . LYS A 1 204 ? 21.311 27.783 57.064 1.00 11.38 202 LYS A N 1
ATOM 1530 C CA . LYS A 1 204 ? 22.127 26.785 57.750 1.00 13.83 202 LYS A CA 1
ATOM 1531 C C . LYS A 1 204 ? 23.051 27.430 58.792 1.00 17.33 202 LYS A C 1
ATOM 1532 O O . LYS A 1 204 ? 23.292 26.861 59.862 1.00 15.68 202 LYS A O 1
ATOM 1538 N N . ALA A 1 205 ? 23.544 28.629 58.486 1.00 18.53 203 ALA A N 1
ATOM 1539 C CA . ALA A 1 205 ? 24.405 29.365 59.411 1.00 19.31 203 ALA A CA 1
ATOM 1540 C C . ALA A 1 205 ? 23.672 29.749 60.700 1.00 18.97 203 ALA A C 1
ATOM 1541 O O . ALA A 1 205 ? 24.302 29.993 61.730 1.00 18.55 203 ALA A O 1
ATOM 1543 N N . GLN A 1 206 ? 22.344 29.809 60.631 1.00 17.37 204 GLN A N 1
ATOM 1544 C CA . GLN A 1 206 ? 21.510 30.162 61.779 1.00 17.64 204 GLN A CA 1
ATOM 1545 C C . GLN A 1 206 ? 21.062 28.952 62.591 1.00 22.25 204 GLN A C 1
ATOM 1546 O O . GLN A 1 206 ? 20.459 29.108 63.655 1.00 23.94 204 GLN A O 1
ATOM 1552 N N . SER A 1 207 ? 21.346 27.752 62.090 1.00 22.79 205 SER A N 1
ATOM 1553 C CA A SER A 1 207 ? 20.864 26.536 62.738 0.44 24.28 205 SER A CA 1
ATOM 1554 C CA B SER A 1 207 ? 20.870 26.519 62.711 0.56 24.26 205 SER A CA 1
ATOM 1555 C C . SER A 1 207 ? 21.958 25.762 63.468 1.00 23.97 205 SER A C 1
ATOM 1556 O O . SER A 1 207 ? 23.089 25.649 62.996 1.00 21.49 205 SER A O 1
ATOM 1561 N N . LYS A 1 208 ? 21.600 25.231 64.631 1.00 25.05 206 LYS A N 1
ATOM 1562 C CA . LYS A 1 208 ? 22.498 24.370 65.393 1.00 27.54 206 LYS A CA 1
ATOM 1563 C C . LYS A 1 208 ? 22.612 23.005 64.719 1.00 24.85 206 LYS A C 1
ATOM 1564 O O . LYS A 1 208 ? 23.658 22.362 64.766 1.00 30.01 206 LYS A O 1
ATOM 1570 N N . LEU A 1 209 ? 21.525 22.577 64.085 1.00 20.72 207 LEU A N 1
ATOM 1571 C CA . LEU A 1 209 ? 21.423 21.235 63.514 1.00 19.55 207 LEU A CA 1
ATOM 1572 C C . LEU A 1 209 ? 21.715 21.218 62.017 1.00 16.89 207 LEU A C 1
ATOM 1573 O O . LEU A 1 209 ? 21.645 22.260 61.360 1.00 16.47 207 LEU A O 1
ATOM 1578 N N . PRO A 1 210 ? 22.039 20.033 61.471 1.00 15.77 208 PRO A N 1
ATOM 1579 C CA . PRO A 1 210 ? 22.112 19.892 60.012 1.00 13.97 208 PRO A CA 1
ATOM 1580 C C . PRO A 1 210 ? 20.771 20.189 59.353 1.00 14.30 208 PRO A C 1
ATOM 1581 O O . PRO A 1 210 ? 19.717 19.998 59.965 1.00 13.36 208 PRO A O 1
ATOM 1585 N N . LEU A 1 211 ? 20.826 20.634 58.104 1.00 12.80 209 LEU A N 1
ATOM 1586 C CA . LEU A 1 211 ? 19.655 21.113 57.389 1.00 12.80 209 LEU A CA 1
ATOM 1587 C C . LEU A 1 211 ? 19.432 20.299 56.113 1.00 13.21 209 LEU A C 1
ATOM 1588 O O . LEU A 1 211 ? 20.284 20.275 55.226 1.00 13.71 209 LEU A O 1
ATOM 1601 N N . VAL A 1 213 ? 17.331 19.536 52.633 1.00 13.13 211 VAL A N 1
ATOM 1602 C CA . VAL A 1 213 ? 16.475 20.183 51.634 1.00 13.36 211 VAL A CA 1
ATOM 1603 C C . VAL A 1 213 ? 15.280 19.304 51.293 1.00 14.12 211 VAL A C 1
ATOM 1604 O O . VAL A 1 213 ? 15.451 18.176 50.829 1.00 15.96 211 VAL A O 1
ATOM 1608 N N . GLY A 1 214 ? 14.072 19.825 51.495 1.00 14.48 212 GLY A N 1
ATOM 1609 C CA . GLY A 1 214 ? 12.881 18.991 51.461 1.00 19.47 212 GLY A CA 1
ATOM 1610 C C . GLY A 1 214 ? 11.861 19.271 50.376 1.00 24.51 212 GLY A C 1
ATOM 1611 O O . GLY A 1 214 ? 10.666 18.991 50.542 1.00 25.64 212 GLY A O 1
ATOM 1612 N N . PHE A 1 215 ? 12.325 19.802 49.253 1.00 25.38 213 PHE A N 1
ATOM 1613 C CA . PHE A 1 215 ? 11.428 20.132 48.153 1.00 29.13 213 PHE A CA 1
ATOM 1614 C C . PHE A 1 215 ? 12.198 20.181 46.845 1.00 27.31 213 PHE A C 1
ATOM 1615 O O . PHE A 1 215 ? 13.403 20.430 46.841 1.00 26.47 213 PHE A O 1
ATOM 1623 N N . GLY A 1 216 ? 11.500 19.935 45.743 1.00 26.00 214 GLY A N 1
ATOM 1624 C CA . GLY A 1 216 ? 12.050 20.168 44.421 1.00 29.09 214 GLY A CA 1
ATOM 1625 C C . GLY A 1 216 ? 13.029 19.133 43.898 1.00 32.72 214 GLY A C 1
ATOM 1626 O O . GLY A 1 216 ? 13.762 19.398 42.945 1.00 36.67 214 GLY A O 1
ATOM 1627 N N . ILE A 1 217 ? 13.043 17.948 44.497 1.00 29.19 215 ILE A N 1
ATOM 1628 C CA . ILE A 1 217 ? 13.992 16.928 44.072 1.00 26.51 215 ILE A CA 1
ATOM 1629 C C . ILE A 1 217 ? 13.293 15.845 43.262 1.00 28.75 215 ILE A C 1
ATOM 1630 O O . ILE A 1 217 ? 12.789 14.866 43.815 1.00 28.13 215 ILE A O 1
ATOM 1635 N N . LYS A 1 218 ? 13.267 16.029 41.946 1.00 29.68 216 LYS A N 1
ATOM 1636 C CA . LYS A 1 218 ? 12.523 15.144 41.057 1.00 29.62 216 LYS A CA 1
ATOM 1637 C C . LYS A 1 218 ? 13.388 14.094 40.376 1.00 27.26 216 LYS A C 1
ATOM 1638 O O . LYS A 1 218 ? 12.895 13.036 39.996 1.00 30.54 216 LYS A O 1
ATOM 1644 N N . THR A 1 219 ? 14.673 14.391 40.207 1.00 23.18 217 THR A N 1
ATOM 1645 C CA . THR A 1 219 ? 15.552 13.540 39.410 1.00 22.31 217 THR A CA 1
ATOM 1646 C C . THR A 1 219 ? 16.862 13.239 40.139 1.00 20.17 217 THR A C 1
ATOM 1647 O O . THR A 1 219 ? 17.241 13.969 41.057 1.00 18.03 217 THR A O 1
ATOM 1651 N N . PRO A 1 220 ? 17.556 12.160 39.734 1.00 19.70 218 PRO A N 1
ATOM 1652 C CA . PRO A 1 220 ? 18.909 11.912 40.241 1.00 18.08 218 PRO A CA 1
ATOM 1653 C C . PRO A 1 220 ? 19.816 13.123 40.029 1.00 18.48 218 PRO A C 1
ATOM 1654 O O . PRO A 1 220 ? 20.614 13.439 40.910 1.00 19.55 218 PRO A O 1
ATOM 1658 N N . GLU A 1 221 ? 19.681 13.803 38.892 1.00 16.38 219 GLU A N 1
ATOM 1659 C CA . GLU A 1 221 ? 20.524 14.968 38.603 1.00 20.38 219 GLU A CA 1
ATOM 1660 C C . GLU A 1 221 ? 20.333 16.090 39.615 1.00 19.91 219 GLU A C 1
ATOM 1661 O O . GLU A 1 221 ? 21.305 16.645 40.136 1.00 17.34 219 GLU A O 1
ATOM 1675 N N . ALA A 1 223 ? 19.080 15.812 42.569 1.00 12.93 221 ALA A N 1
ATOM 1676 C CA . ALA A 1 223 ? 19.491 15.309 43.877 1.00 14.02 221 ALA A CA 1
ATOM 1677 C C . ALA A 1 223 ? 20.982 15.523 44.088 1.00 16.34 221 ALA A C 1
ATOM 1678 O O . ALA A 1 223 ? 21.415 15.916 45.168 1.00 18.93 221 ALA A O 1
ATOM 1680 N N . ALA A 1 224 ? 21.761 15.264 43.043 1.00 15.94 222 ALA A N 1
ATOM 1681 C CA . ALA A 1 224 ? 23.205 15.449 43.092 1.00 16.29 222 ALA A CA 1
ATOM 1682 C C . ALA A 1 224 ? 23.586 16.926 43.162 1.00 17.13 222 ALA A C 1
ATOM 1683 O O . ALA A 1 224 ? 24.516 17.292 43.879 1.00 16.79 222 ALA A O 1
ATOM 1685 N N . GLN A 1 225 ? 22.878 17.765 42.407 1.00 13.48 223 GLN A N 1
ATOM 1686 C CA . GLN A 1 225 ? 23.160 19.199 42.378 1.00 20.87 223 GLN A CA 1
ATOM 1687 C C . GLN A 1 225 ? 22.948 19.812 43.749 1.00 16.20 223 GLN A C 1
ATOM 1688 O O . GLN A 1 225 ? 23.685 20.703 44.165 1.00 14.30 223 GLN A O 1
ATOM 1694 N N . VAL A 1 226 ? 21.927 19.338 44.447 1.00 13.43 224 VAL A N 1
ATOM 1695 C CA . VAL A 1 226 ? 21.608 19.879 45.759 1.00 14.76 224 VAL A CA 1
ATOM 1696 C C . VAL A 1 226 ? 22.573 19.321 46.808 1.00 16.26 224 VAL A C 1
ATOM 1697 O O . VAL A 1 226 ? 23.088 20.060 47.652 1.00 15.21 224 VAL A O 1
ATOM 1701 N N . ALA A 1 227 ? 22.845 18.021 46.723 1.00 16.94 225 ALA A N 1
ATOM 1702 C CA . ALA A 1 227 ? 23.713 17.348 47.688 1.00 19.86 225 ALA A CA 1
ATOM 1703 C C . ALA A 1 227 ? 25.137 17.900 47.662 1.00 18.82 225 ALA A C 1
ATOM 1704 O O . ALA A 1 227 ? 25.895 17.728 48.616 1.00 18.08 225 ALA A O 1
ATOM 1706 N N . GLU A 1 228 ? 25.489 18.570 46.569 1.00 18.93 226 GLU A N 1
ATOM 1707 C CA . GLU A 1 228 ? 26.800 19.188 46.434 1.00 22.97 226 GLU A CA 1
ATOM 1708 C C . GLU A 1 228 ? 27.052 20.246 47.517 1.00 22.97 226 GLU A C 1
ATOM 1709 O O . GLU A 1 228 ? 28.189 20.438 47.942 1.00 26.96 226 GLU A O 1
ATOM 1715 N N . PHE A 1 229 ? 25.997 20.925 47.967 1.00 17.86 227 PHE A N 1
ATOM 1716 C CA . PHE A 1 229 ? 26.144 21.923 49.029 1.00 15.44 227 PHE A CA 1
ATOM 1717 C C . PHE A 1 229 ? 25.320 21.618 50.284 1.00 15.63 227 PHE A C 1
ATOM 1718 O O . PHE A 1 229 ? 25.591 22.174 51.347 1.00 16.25 227 PHE A O 1
ATOM 1726 N N . ALA A 1 230 ? 24.322 20.745 50.170 1.00 10.75 228 ALA A N 1
ATOM 1727 C CA . ALA A 1 230 ? 23.398 20.505 51.279 1.00 12.67 228 ALA A CA 1
ATOM 1728 C C . ALA A 1 230 ? 23.795 19.288 52.115 1.00 12.38 228 ALA A C 1
ATOM 1729 O O . ALA A 1 230 ? 24.441 18.370 51.616 1.00 13.58 228 ALA A O 1
ATOM 1731 N N . ASP A 1 231 ? 23.389 19.292 53.384 1.00 13.91 229 ASP A N 1
ATOM 1732 C CA . ASP A 1 231 ? 23.683 18.203 54.321 1.00 13.38 229 ASP A CA 1
ATOM 1733 C C . ASP A 1 231 ? 22.967 16.915 53.934 1.00 12.31 229 ASP A C 1
ATOM 1734 O O . ASP A 1 231 ? 23.427 15.816 54.235 1.00 10.31 229 ASP A O 1
ATOM 1739 N N . GLY A 1 232 ? 21.816 17.065 53.288 1.00 11.94 230 GLY A N 1
ATOM 1740 C CA . GLY A 1 232 ? 20.983 15.935 52.927 1.00 9.94 230 GLY A CA 1
ATOM 1741 C C . GLY A 1 232 ? 19.800 16.369 52.085 1.00 9.66 230 GLY A C 1
ATOM 1742 O O . GLY A 1 232 ? 19.525 17.562 51.937 1.00 9.12 230 GLY A O 1
ATOM 1743 N N . VAL A 1 233 ? 19.102 15.389 51.530 1.00 11.67 231 VAL A N 1
ATOM 1744 C CA A VAL A 1 233 ? 18.003 15.655 50.613 0.60 14.10 231 VAL A CA 1
ATOM 1745 C CA B VAL A 1 233 ? 18.007 15.642 50.602 0.40 14.20 231 VAL A CA 1
ATOM 1746 C C . VAL A 1 233 ? 16.784 14.795 50.952 1.00 15.01 231 VAL A C 1
ATOM 1747 O O . VAL A 1 233 ? 16.907 13.610 51.277 1.00 13.85 231 VAL A O 1
ATOM 1754 N N . ILE A 1 234 ? 15.604 15.404 50.896 1.00 15.03 232 ILE A N 1
ATOM 1755 C CA . ILE A 1 234 ? 14.362 14.696 51.174 1.00 17.67 232 ILE A CA 1
ATOM 1756 C C . ILE A 1 234 ? 13.542 14.596 49.896 1.00 17.92 232 ILE A C 1
ATOM 1757 O O . ILE A 1 234 ? 13.294 15.600 49.233 1.00 18.64 232 ILE A O 1
ATOM 1762 N N . VAL A 1 235 ? 13.150 13.380 49.535 1.00 11.99 233 VAL A N 1
ATOM 1763 C CA A VAL A 1 235 ? 12.408 13.138 48.301 0.66 14.89 233 VAL A CA 1
ATOM 1764 C CA B VAL A 1 235 ? 12.401 13.172 48.303 0.34 15.13 233 VAL A CA 1
ATOM 1765 C C . VAL A 1 235 ? 10.986 12.679 48.592 1.00 18.40 233 VAL A C 1
ATOM 1766 O O . VAL A 1 235 ? 10.779 11.598 49.141 1.00 20.97 233 VAL A O 1
ATOM 1773 N N . GLY A 1 236 ? 10.010 13.500 48.225 1.00 22.36 234 GLY A N 1
ATOM 1774 C CA . GLY A 1 236 ? 8.623 13.180 48.487 1.00 25.89 234 GLY A CA 1
ATOM 1775 C C . GLY A 1 236 ? 7.813 12.905 47.236 1.00 25.16 234 GLY A C 1
ATOM 1776 O O . GLY A 1 236 ? 7.643 11.751 46.834 1.00 22.83 234 GLY A O 1
ATOM 1777 N N . ALA A 1 237 ? 7.319 13.976 46.624 1.00 20.44 235 ALA A N 1
ATOM 1778 C CA . ALA A 1 237 ? 6.375 13.877 45.516 1.00 23.33 235 ALA A CA 1
ATOM 1779 C C . ALA A 1 237 ? 6.878 12.980 44.391 1.00 24.52 235 ALA A C 1
ATOM 1780 O O . ALA A 1 237 ? 6.094 12.252 43.775 1.00 23.15 235 ALA A O 1
ATOM 1782 N N . ALA A 1 238 ? 8.183 13.022 44.135 1.00 22.32 236 ALA A N 1
ATOM 1783 C CA . ALA A 1 238 ? 8.767 12.266 43.031 1.00 20.91 236 ALA A CA 1
ATOM 1784 C C . ALA A 1 238 ? 8.623 10.762 43.242 1.00 19.66 236 ALA A C 1
ATOM 1785 O O . ALA A 1 238 ? 8.307 10.017 42.312 1.00 18.44 236 ALA A O 1
ATOM 1787 N N . LEU A 1 239 ? 8.859 10.318 44.470 1.00 18.59 237 LEU A N 1
ATOM 1788 C CA . LEU A 1 239 ? 8.766 8.904 44.790 1.00 15.52 237 LEU A CA 1
ATOM 1789 C C . LEU A 1 239 ? 7.316 8.432 44.823 1.00 15.66 237 LEU A C 1
ATOM 1790 O O . LEU A 1 239 ? 6.993 7.360 44.316 1.00 14.29 237 LEU A O 1
ATOM 1795 N N . ILE A 1 240 ? 6.455 9.231 45.441 1.00 13.39 238 ILE A N 1
ATOM 1796 C CA . ILE A 1 240 ? 5.024 8.949 45.467 1.00 15.29 238 ILE A CA 1
ATOM 1797 C C . ILE A 1 240 ? 4.495 8.781 44.046 1.00 14.98 238 ILE A C 1
ATOM 1798 O O . ILE A 1 240 ? 3.758 7.841 43.746 1.00 13.61 238 ILE A O 1
ATOM 1803 N N . ASN A 1 241 ? 4.901 9.687 43.165 1.00 16.84 239 ASN A N 1
ATOM 1804 C CA . ASN A 1 241 ? 4.476 9.623 41.777 1.00 20.34 239 ASN A CA 1
ATOM 1805 C C . ASN A 1 241 ? 4.995 8.373 41.076 1.00 15.53 239 ASN A C 1
ATOM 1806 O O . ASN A 1 241 ? 4.274 7.750 40.306 1.00 14.56 239 ASN A O 1
ATOM 1811 N N . GLU A 1 242 ? 6.246 8.011 41.350 1.00 12.97 240 GLU A N 1
ATOM 1812 C CA . GLU A 1 242 ? 6.852 6.835 40.734 1.00 15.43 240 GLU A CA 1
ATOM 1813 C C . GLU A 1 242 ? 6.114 5.568 41.147 1.00 15.37 240 GLU A C 1
ATOM 1814 O O . GLU A 1 242 ? 5.891 4.671 40.333 1.00 13.30 240 GLU A O 1
ATOM 1820 N N . ILE A 1 243 ? 5.731 5.510 42.419 1.00 12.89 241 ILE A N 1
ATOM 1821 C CA . ILE A 1 243 ? 5.023 4.361 42.966 1.00 14.26 241 ILE A CA 1
ATOM 1822 C C . ILE A 1 243 ? 3.598 4.237 42.421 1.00 14.53 241 ILE A C 1
ATOM 1823 O O . ILE A 1 243 ? 3.183 3.148 42.008 1.00 11.39 241 ILE A O 1
ATOM 1828 N N . ILE A 1 244 ? 2.843 5.334 42.416 1.00 11.98 242 ILE A N 1
ATOM 1829 C CA . ILE A 1 244 ? 1.446 5.247 41.983 1.00 13.04 242 ILE A CA 1
ATOM 1830 C C . ILE A 1 244 ? 1.371 5.049 40.469 1.00 18.10 242 ILE A C 1
ATOM 1831 O O . ILE A 1 244 ? 0.458 4.389 39.978 1.00 16.64 242 ILE A O 1
ATOM 1836 N N . GLU A 1 245 ? 2.346 5.576 39.731 1.00 18.13 243 GLU A N 1
ATOM 1837 C CA . GLU A 1 245 ? 2.392 5.339 38.289 1.00 20.32 243 GLU A CA 1
ATOM 1838 C C . GLU A 1 245 ? 2.653 3.870 37.970 1.00 15.44 243 GLU A C 1
ATOM 1839 O O . GLU A 1 245 ? 2.054 3.323 37.047 1.00 16.38 243 GLU A O 1
ATOM 1845 N N . ALA A 1 246 ? 3.533 3.236 38.742 1.00 13.65 244 ALA A N 1
ATOM 1846 C CA . ALA A 1 246 ? 3.794 1.809 38.600 1.00 13.15 244 ALA A CA 1
ATOM 1847 C C . ALA A 1 246 ? 2.539 0.997 38.889 1.00 14.84 244 ALA A C 1
ATOM 1848 O O . ALA A 1 246 ? 2.187 0.088 38.137 1.00 18.64 244 ALA A O 1
ATOM 1850 N N . TYR A 1 247 ? 1.872 1.330 39.988 1.00 14.28 245 TYR A N 1
ATOM 1851 C CA . TYR A 1 247 ? 0.643 0.646 40.379 1.00 15.49 245 TYR A CA 1
ATOM 1852 C C . TYR A 1 247 ? -0.430 0.751 39.290 1.00 16.90 245 TYR A C 1
ATOM 1853 O O . TYR A 1 247 ? -1.050 -0.248 38.921 1.00 15.39 245 TYR A O 1
ATOM 1862 N N . GLU A 1 248 ? -0.632 1.955 38.763 1.00 16.83 246 GLU A N 1
ATOM 1863 C CA . GLU A 1 248 ? -1.655 2.180 37.742 1.00 19.48 246 GLU A CA 1
ATOM 1864 C C . GLU A 1 248 ? -1.303 1.531 36.398 1.00 17.03 246 GLU A C 1
ATOM 1865 O O . GLU A 1 248 ? -2.188 1.211 35.605 1.00 18.37 246 GLU A O 1
ATOM 1871 N N . ALA A 1 249 ? -0.015 1.334 36.144 1.00 16.33 247 ALA A N 1
ATOM 1872 C CA . ALA A 1 249 ? 0.424 0.704 34.900 1.00 18.17 247 ALA A CA 1
ATOM 1873 C C . ALA A 1 249 ? 0.507 -0.817 35.043 1.00 19.15 247 ALA A C 1
ATOM 1874 O O . ALA A 1 249 ? 0.910 -1.511 34.110 1.00 22.70 247 ALA A O 1
ATOM 1876 N N . LYS A 1 250 ? 0.113 -1.316 36.212 1.00 18.05 248 LYS A N 1
ATOM 1877 C CA . LYS A 1 250 ? 0.209 -2.733 36.561 1.00 21.76 248 LYS A CA 1
ATOM 1878 C C . LYS A 1 250 ? 1.645 -3.244 36.438 1.00 23.09 248 LYS A C 1
ATOM 1879 O O . LYS A 1 250 ? 1.911 -4.290 35.841 1.00 23.73 248 LYS A O 1
ATOM 1885 N N . LYS A 1 251 ? 2.566 -2.484 37.021 1.00 21.44 249 LYS A N 1
ATOM 1886 C CA . LYS A 1 251 ? 3.955 -2.896 37.135 1.00 22.55 249 LYS A CA 1
ATOM 1887 C C . LYS A 1 251 ? 4.341 -2.955 38.608 1.00 22.62 249 LYS A C 1
ATOM 1888 O O . LYS A 1 251 ? 3.604 -2.468 39.465 1.00 25.76 249 LYS A O 1
ATOM 1894 N N . ASP A 1 252 ? 5.498 -3.542 38.891 1.00 21.73 250 ASP A N 1
ATOM 1895 C CA . ASP A 1 252 ? 5.985 -3.709 40.257 1.00 20.83 250 ASP A CA 1
ATOM 1896 C C . ASP A 1 252 ? 6.427 -2.377 40.872 1.00 18.07 250 ASP A C 1
ATOM 1897 O O . ASP A 1 252 ? 7.438 -1.798 40.460 1.00 15.83 250 ASP A O 1
ATOM 1902 N N . PRO A 1 253 ? 5.684 -1.900 41.880 1.00 16.97 251 PRO A N 1
ATOM 1903 C CA . PRO A 1 253 ? 6.013 -0.632 42.546 1.00 17.08 251 PRO A CA 1
ATOM 1904 C C . PRO A 1 253 ? 7.323 -0.708 43.324 1.00 15.74 251 PRO A C 1
ATOM 1905 O O . PRO A 1 253 ? 7.970 0.319 43.532 1.00 17.09 251 PRO A O 1
ATOM 1909 N N . LEU A 1 254 ? 7.701 -1.907 43.761 1.00 13.26 252 LEU A N 1
ATOM 1910 C CA . LEU A 1 254 ? 8.948 -2.076 44.500 1.00 12.99 252 LEU A CA 1
ATOM 1911 C C . LEU A 1 254 ? 10.140 -1.874 43.570 1.00 16.51 252 LEU A C 1
ATOM 1912 O O . LEU A 1 254 ? 11.136 -1.250 43.945 1.00 16.07 252 LEU A O 1
ATOM 1917 N N . GLN A 1 255 ? 10.032 -2.401 42.353 1.00 15.29 253 GLN A N 1
ATOM 1918 C CA . GLN A 1 255 ? 11.074 -2.215 41.356 1.00 17.27 253 GLN A CA 1
ATOM 1919 C C . GLN A 1 255 ? 11.200 -0.740 41.020 1.00 16.58 253 GLN A C 1
ATOM 1920 O O . GLN A 1 255 ? 12.297 -0.186 41.029 1.00 16.09 253 GLN A O 1
ATOM 1926 N N . ALA A 1 256 ? 10.064 -0.115 40.724 1.00 13.78 254 ALA A N 1
ATOM 1927 C CA . ALA A 1 256 ? 10.029 1.281 40.301 1.00 15.21 254 ALA A CA 1
ATOM 1928 C C . ALA A 1 256 ? 10.605 2.235 41.347 1.00 15.55 254 ALA A C 1
ATOM 1929 O O . ALA A 1 256 ? 11.427 3.094 41.030 1.00 16.52 254 ALA A O 1
ATOM 1931 N N . SER A 1 257 ? 10.165 2.090 42.591 1.00 12.41 255 SER A N 1
ATOM 1932 C CA . SER A 1 257 ? 10.640 2.965 43.652 1.00 13.65 255 SER A CA 1
ATOM 1933 C C . SER A 1 257 ? 12.110 2.691 43.944 1.00 12.77 255 SER A C 1
ATOM 1934 O O . SER A 1 257 ? 12.885 3.613 44.188 1.00 16.65 255 SER A O 1
ATOM 1937 N N . GLY A 1 258 ? 12.486 1.419 43.907 1.00 11.68 256 GLY A N 1
ATOM 1938 C CA . GLY A 1 258 ? 13.860 1.016 44.145 1.00 14.12 256 GLY A CA 1
ATOM 1939 C C . GLY A 1 258 ? 14.827 1.594 43.128 1.00 14.17 256 GLY A C 1
ATOM 1940 O O . GLY A 1 258 ? 15.882 2.104 43.493 1.00 12.86 256 GLY A O 1
ATOM 1941 N N . ALA A 1 259 ? 14.462 1.526 41.852 1.00 13.87 257 ALA A N 1
ATOM 1942 C CA . ALA A 1 259 ? 15.322 2.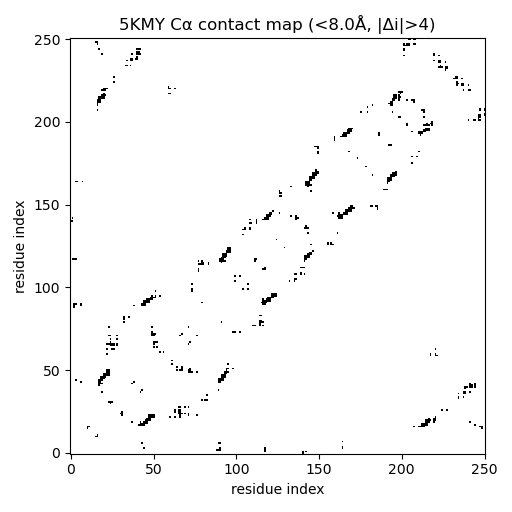028 40.788 1.00 13.39 257 ALA A CA 1
ATOM 1943 C C . ALA A 1 259 ? 15.496 3.541 40.890 1.00 10.63 257 ALA A C 1
ATOM 1944 O O . ALA A 1 259 ? 16.586 4.066 40.665 1.00 12.68 257 ALA A O 1
ATOM 1946 N N . LEU A 1 260 ? 14.423 4.240 41.238 1.00 9.95 258 LEU A N 1
ATOM 1947 C CA . LEU A 1 260 ? 14.487 5.689 41.357 1.00 13.72 258 LEU A CA 1
ATOM 1948 C C . LEU A 1 260 ? 15.394 6.104 42.505 1.00 13.32 258 LEU A C 1
ATOM 1949 O O . LEU A 1 260 ? 16.310 6.907 42.319 1.00 13.20 258 LEU A O 1
ATOM 1954 N N . LEU A 1 261 ? 15.153 5.552 43.690 1.00 11.90 259 LEU A N 1
ATOM 1955 C CA . LEU A 1 261 ? 15.959 5.931 44.841 1.00 13.41 259 LEU A CA 1
ATOM 1956 C C . LEU A 1 261 ? 17.417 5.505 44.681 1.00 15.42 259 LEU A C 1
ATOM 1957 O O . LEU A 1 261 ? 18.316 6.236 45.089 1.00 14.81 259 LEU A O 1
ATOM 1962 N N . SER A 1 262 ? 17.650 4.334 44.089 1.00 9.95 260 SER A N 1
ATOM 1963 C CA A SER A 1 262 ? 19.008 3.840 43.881 0.50 11.74 260 SER A CA 1
ATOM 1964 C CA B SER A 1 262 ? 19.012 3.846 43.896 0.50 11.76 260 SER A CA 1
ATOM 1965 C C . SER A 1 262 ? 19.789 4.738 42.928 1.00 11.51 260 SER A C 1
ATOM 1966 O O . SER A 1 262 ? 20.993 4.925 43.087 1.00 12.24 260 SER A O 1
ATOM 1971 N N . SER A 1 263 ? 19.108 5.291 41.927 1.00 11.56 261 SER A N 1
ATOM 1972 C CA A SER A 1 263 ? 19.772 6.189 40.983 0.40 16.10 261 SER A CA 1
ATOM 1973 C CA B SER A 1 263 ? 19.779 6.186 40.983 0.60 15.93 261 SER A CA 1
ATOM 1974 C C . SER A 1 263 ? 20.116 7.511 41.657 1.00 12.41 261 SER A C 1
ATOM 1975 O O . SER A 1 263 ? 21.091 8.165 41.302 1.00 13.45 261 SER A O 1
ATOM 1988 N N . ARG A 1 265 ? 20.718 7.733 45.028 1.00 12.24 263 ARG A N 1
ATOM 1989 C CA . ARG A 1 265 ? 21.806 7.339 45.918 1.00 13.63 263 ARG A CA 1
ATOM 1990 C C . ARG A 1 265 ? 23.153 7.379 45.188 1.00 15.86 263 ARG A C 1
ATOM 1991 O O . ARG A 1 265 ? 24.128 7.938 45.690 1.00 15.36 263 ARG A O 1
ATOM 1999 N N . GLN A 1 266 ? 23.197 6.801 43.993 1.00 13.32 264 GLN A N 1
ATOM 2000 C CA . GLN A 1 266 ? 24.441 6.745 43.227 1.00 15.99 264 GLN A CA 1
ATOM 2001 C C . GLN A 1 266 ? 24.873 8.126 42.730 1.00 16.12 264 GLN A C 1
ATOM 2002 O O . GLN A 1 266 ? 26.056 8.469 42.787 1.00 16.77 264 GLN A O 1
ATOM 2008 N N . ALA A 1 267 ? 23.914 8.910 42.247 1.00 15.14 265 ALA A N 1
ATOM 2009 C CA . ALA A 1 267 ? 24.189 10.262 41.774 1.00 16.99 265 ALA A CA 1
ATOM 2010 C C . ALA A 1 267 ? 24.773 11.124 42.891 1.00 17.97 265 ALA A C 1
ATOM 2011 O O . ALA A 1 267 ? 25.730 11.869 42.679 1.00 18.47 265 ALA A O 1
ATOM 2013 N N . ILE A 1 268 ? 24.192 11.007 44.080 1.00 14.88 266 ILE A N 1
ATOM 2014 C CA . ILE A 1 268 ? 24.651 11.754 45.242 1.00 17.04 266 ILE A CA 1
ATOM 2015 C C . ILE A 1 268 ? 26.044 11.324 45.698 1.00 18.76 266 ILE A C 1
ATOM 2016 O O . ILE A 1 268 ? 26.891 12.168 45.993 1.00 22.89 266 ILE A O 1
ATOM 2021 N N . ASP A 1 269 ? 26.285 10.016 45.739 1.00 17.26 267 ASP A N 1
ATOM 2022 C CA . ASP A 1 269 ? 27.561 9.480 46.208 1.00 20.04 267 ASP A CA 1
ATOM 2023 C C . ASP A 1 269 ? 28.688 9.701 45.198 1.00 25.76 267 ASP A C 1
ATOM 2024 O O . ASP A 1 269 ? 29.866 9.696 45.559 1.00 23.27 267 ASP A O 1
ATOM 2029 N N . ASN A 1 270 ? 28.325 9.879 43.932 1.00 30.01 268 ASN A N 1
ATOM 2030 C CA . ASN A 1 270 ? 29.305 10.195 42.900 1.00 38.67 268 ASN A CA 1
ATOM 2031 C C . ASN A 1 270 ? 29.392 11.708 42.688 1.00 43.80 268 ASN A C 1
ATOM 2032 O O . ASN A 1 270 ? 29.941 12.173 41.690 1.00 48.02 268 ASN A O 1
ATOM 2037 N N . ILE A 1 271 ? 28.839 12.463 43.638 1.00 45.42 269 ILE A N 1
ATOM 2038 C CA . ILE A 1 271 ? 28.842 13.927 43.595 1.00 48.72 269 ILE A CA 1
ATOM 2039 C C . ILE A 1 271 ? 29.403 14.518 44.887 1.00 49.89 269 ILE A C 1
ATOM 2040 O O . ILE A 1 271 ? 29.881 13.792 45.761 1.00 51.61 269 ILE A O 1
#

CATH classification: 3.20.20.70

B-factor: mean 22.3, std 10.68, range [6.6, 63.09]